Protein AF-A0A7S0EM80-F1 (afdb_monomer)

Radius of gyration: 33.9 Å; Cα contacts (8 Å, |Δi|>4): 47; chains: 1; bounding box: 97×52×84 Å

InterPro domains:
  IPR032727 Flagellar C1a complex subunit C1a-32 [PF14769] (2-78)
  IPR032727 Flagellar C1a complex subunit C1a-32 [PTHR28457] (2-178)

Secondary structure (DSSP, 8-state):
-HHHHHHHHHHHHH---HHHHHHHHHHHHHHHH-TTSTT------HHHHHHHHHHHIIIIITTHHHHHHHHHS--------------PPPPPPPGGG----GGGTTSSS--SS---S--SSSSSSTTSSHHHHHHHHHHHHHHHHHHHHHHHHHHHHHHHHHHHHHHHHHHHHHHHHT--

Organism: NCBI:txid3032

Sequence (180 aa):
MFTIMKRLHEYSKDHEDVMKAFNYFKQMLLQHSLANTPDCVELYSPTDVKMITQFVHSTFLQHYRLYRFANTRDQEKDQFSTCLYVNTAASPPPLASGKIDDGQSKAQASVVGEQQETSQQQNEEAKAEDKQEEETSEARVAKAVSALLAEKSKELEDSMQKKLDIKMNTIQAKLAGLGL

Solvent-accessible surface area (backbone atoms only — not comparable to full-atom values): 11473 Å² total; per-residue (Å²): 108,70,68,58,52,52,53,44,52,57,53,36,67,80,43,91,53,66,69,58,47,50,51,53,45,51,53,53,51,48,51,38,38,35,75,86,46,92,98,33,60,65,74,47,54,75,69,49,51,52,53,52,51,52,50,46,40,68,69,43,59,71,42,42,69,56,64,36,54,68,68,72,51,91,71,89,76,89,80,86,86,79,91,75,87,72,85,74,74,77,78,77,77,60,76,91,73,61,76,85,67,84,78,68,86,73,79,86,84,81,91,79,88,88,88,79,90,88,88,85,85,83,80,72,76,80,67,62,63,65,62,62,56,53,61,56,51,53,53,50,49,54,52,52,51,51,53,51,51,54,53,51,49,51,55,50,50,55,53,50,50,54,53,48,51,53,49,52,53,51,49,49,54,51,51,65,75,62,69,128

Structure (mmCIF, N/CA/C/O backbone):
data_AF-A0A7S0EM80-F1
#
_entry.id   AF-A0A7S0EM80-F1
#
loop_
_atom_site.group_PDB
_atom_site.id
_atom_site.type_symbol
_atom_site.label_atom_id
_atom_site.label_alt_id
_atom_site.label_comp_id
_atom_site.label_asym_id
_atom_site.label_entity_id
_atom_site.label_seq_id
_atom_site.pdbx_PDB_ins_code
_atom_site.Cartn_x
_atom_site.Cartn_y
_atom_site.Cartn_z
_atom_site.occupancy
_atom_site.B_iso_or_equiv
_atom_site.auth_seq_id
_atom_site.auth_comp_id
_atom_site.auth_asym_id
_atom_site.auth_atom_id
_atom_site.pdbx_PDB_model_num
ATOM 1 N N . MET A 1 1 ? -7.305 1.205 11.249 1.00 74.50 1 MET A N 1
ATOM 2 C CA . MET A 1 1 ? -6.065 0.752 10.573 1.00 74.50 1 MET A CA 1
ATOM 3 C C . MET A 1 1 ? -6.349 -0.146 9.369 1.00 74.50 1 MET A C 1
ATOM 5 O O . MET A 1 1 ? -6.032 0.262 8.262 1.00 74.50 1 MET A O 1
ATOM 9 N N . PHE A 1 2 ? -6.988 -1.314 9.536 1.00 82.94 2 PHE A N 1
ATOM 10 C CA . PHE A 1 2 ? -7.243 -2.255 8.428 1.00 82.94 2 PHE A CA 1
ATOM 11 C C . PHE A 1 2 ? -7.991 -1.626 7.237 1.00 82.94 2 PHE A C 1
ATOM 13 O O . PHE A 1 2 ? -7.601 -1.816 6.090 1.00 82.94 2 PHE A O 1
ATOM 20 N N . THR A 1 3 ? -8.997 -0.786 7.501 1.00 86.88 3 THR A N 1
ATOM 21 C CA . THR A 1 3 ? -9.733 -0.048 6.458 1.00 86.88 3 THR A CA 1
ATOM 22 C C . THR A 1 3 ? -8.838 0.887 5.639 1.00 86.88 3 THR A C 1
ATOM 24 O O . THR A 1 3 ? -8.969 0.936 4.419 1.00 86.88 3 THR A O 1
ATOM 27 N N . ILE A 1 4 ? -7.903 1.592 6.291 1.00 87.88 4 ILE A N 1
ATOM 28 C CA . ILE A 1 4 ? -6.932 2.476 5.622 1.00 87.88 4 ILE A CA 1
ATOM 29 C C . ILE A 1 4 ? -6.042 1.639 4.700 1.00 87.88 4 ILE A C 1
ATOM 31 O O . ILE A 1 4 ? -5.820 2.004 3.550 1.00 87.88 4 ILE A O 1
ATOM 35 N N . MET A 1 5 ? -5.595 0.479 5.185 1.00 89.62 5 MET A N 1
ATOM 36 C CA . MET A 1 5 ? -4.727 -0.422 4.435 1.00 89.62 5 MET A CA 1
ATOM 37 C C . MET A 1 5 ? -5.416 -1.036 3.217 1.00 89.62 5 MET A C 1
ATOM 39 O O . MET A 1 5 ? -4.844 -1.076 2.130 1.00 89.62 5 MET A O 1
ATOM 43 N N . LYS A 1 6 ? -6.671 -1.466 3.380 1.00 89.88 6 LYS A N 1
ATOM 44 C CA . LYS A 1 6 ? -7.492 -1.984 2.283 1.00 89.88 6 LYS A CA 1
ATOM 45 C C . LYS A 1 6 ? -7.678 -0.931 1.189 1.00 89.88 6 LYS A C 1
ATOM 47 O O . LYS A 1 6 ? -7.437 -1.227 0.024 1.00 89.88 6 LYS A O 1
ATOM 52 N N . ARG A 1 7 ? -8.037 0.302 1.566 1.00 89.88 7 ARG A N 1
ATOM 53 C CA . ARG A 1 7 ? -8.190 1.417 0.616 1.00 89.88 7 ARG A CA 1
ATOM 54 C C . ARG A 1 7 ? -6.877 1.778 -0.073 1.00 89.88 7 ARG A C 1
ATOM 56 O O . ARG A 1 7 ? -6.873 2.023 -1.272 1.00 89.88 7 ARG A O 1
ATOM 63 N N . LEU A 1 8 ? -5.762 1.777 0.660 1.00 90.69 8 LEU A N 1
ATOM 64 C CA . LEU A 1 8 ? -4.433 1.988 0.085 1.00 90.69 8 LEU A CA 1
ATOM 65 C C . LEU A 1 8 ? -4.097 0.917 -0.957 1.00 90.69 8 LEU A C 1
ATOM 67 O O . LEU A 1 8 ? -3.568 1.230 -2.019 1.00 90.69 8 LEU A O 1
ATOM 71 N N . HIS A 1 9 ? -4.415 -0.341 -0.662 1.00 89.38 9 HIS A N 1
ATOM 72 C CA . HIS A 1 9 ? -4.188 -1.447 -1.579 1.00 89.38 9 HIS A CA 1
ATOM 73 C C . HIS A 1 9 ? -5.075 -1.364 -2.827 1.00 89.38 9 HIS A C 1
ATOM 75 O O . HIS A 1 9 ? -4.584 -1.587 -3.928 1.00 89.38 9 HIS A O 1
ATOM 81 N N . GLU A 1 10 ? -6.350 -1.002 -2.681 1.00 88.94 10 GLU A N 1
ATOM 82 C CA . GLU A 1 10 ? -7.247 -0.735 -3.815 1.00 88.94 10 GLU A CA 1
ATOM 83 C C . GLU A 1 10 ? -6.715 0.413 -4.683 1.00 88.94 10 GLU A C 1
ATOM 85 O O . GLU A 1 10 ? -6.551 0.234 -5.883 1.00 88.94 10 GLU A O 1
ATOM 90 N N . TYR A 1 11 ? -6.316 1.532 -4.074 1.00 89.19 11 TYR A N 1
ATOM 91 C CA . TYR A 1 11 ? -5.700 2.659 -4.785 1.00 89.19 11 TYR A CA 1
ATOM 92 C C . TYR A 1 11 ? -4.401 2.265 -5.510 1.00 89.19 11 TYR A C 1
ATOM 94 O O . TYR A 1 11 ? -4.130 2.697 -6.630 1.00 89.19 11 TYR A O 1
ATOM 102 N N . SER A 1 12 ? -3.600 1.401 -4.882 1.00 87.12 12 SER A N 1
ATOM 103 C CA . SER A 1 12 ? -2.342 0.891 -5.431 1.00 87.12 12 SER A CA 1
ATOM 104 C C . SER A 1 12 ? -2.527 -0.015 -6.651 1.00 87.12 12 SER A C 1
ATOM 106 O O . SER A 1 12 ? -1.615 -0.100 -7.474 1.00 87.12 12 SER A O 1
ATOM 108 N N . LYS A 1 13 ? -3.684 -0.674 -6.802 1.00 83.75 13 LYS A N 1
ATOM 109 C CA . LYS A 1 13 ? -3.990 -1.450 -8.015 1.00 83.75 13 LYS A CA 1
ATOM 110 C C . LYS A 1 13 ? -4.060 -0.549 -9.244 1.00 83.75 13 LYS A C 1
ATOM 112 O O . LYS A 1 13 ? -3.526 -0.906 -10.290 1.00 83.75 13 LYS A O 1
ATOM 117 N N . ASP A 1 14 ? -4.653 0.630 -9.086 1.00 83.50 14 ASP A N 1
ATOM 118 C CA . ASP A 1 14 ? -4.922 1.543 -10.195 1.00 83.50 14 ASP A CA 1
ATOM 119 C C . ASP A 1 14 ? -3.717 2.437 -10.539 1.00 83.50 14 ASP A C 1
ATOM 121 O O . ASP A 1 14 ? -3.671 3.027 -11.617 1.00 83.50 14 ASP A O 1
ATOM 125 N N . HIS A 1 15 ? -2.752 2.596 -9.623 1.00 80.94 15 HIS A N 1
ATOM 126 C CA . HIS A 1 15 ? -1.677 3.590 -9.732 1.00 80.94 15 HIS A CA 1
ATOM 127 C C . HIS A 1 15 ? -0.282 2.949 -9.639 1.00 80.94 15 HIS A C 1
ATOM 129 O O . HIS A 1 15 ? 0.030 2.200 -8.718 1.00 80.94 15 HIS A O 1
ATOM 135 N N . GLU A 1 16 ? 0.616 3.288 -10.568 1.00 78.94 16 GLU A N 1
ATOM 136 C CA . GLU A 1 16 ? 1.975 2.719 -10.604 1.00 78.94 16 GLU A CA 1
ATOM 137 C C . GLU A 1 16 ? 2.955 3.384 -9.623 1.00 78.94 16 GLU A C 1
ATOM 139 O O . GLU A 1 16 ? 3.925 2.763 -9.186 1.00 78.94 16 GLU A O 1
ATOM 144 N N . ASP A 1 17 ? 2.699 4.636 -9.250 1.00 90.00 17 ASP A N 1
ATOM 145 C CA . ASP A 1 17 ? 3.640 5.446 -8.481 1.00 90.00 17 ASP A CA 1
ATOM 146 C C . ASP A 1 17 ? 3.479 5.262 -6.962 1.00 90.00 17 ASP A C 1
ATOM 148 O O . ASP A 1 17 ? 2.449 5.606 -6.372 1.00 90.00 17 ASP A O 1
ATOM 152 N N . VAL A 1 18 ? 4.550 4.785 -6.322 1.00 89.81 18 VAL A N 1
ATOM 153 C CA . VAL A 1 18 ? 4.645 4.593 -4.866 1.00 89.81 18 VAL A CA 1
ATOM 154 C C . VAL A 1 18 ? 4.459 5.915 -4.121 1.00 89.81 18 VAL A C 1
ATOM 156 O O . VAL A 1 18 ? 3.829 5.946 -3.064 1.00 89.81 18 VAL A O 1
ATOM 159 N N . MET A 1 19 ? 4.961 7.026 -4.670 1.00 90.69 19 MET A N 1
ATOM 160 C CA . MET A 1 19 ? 4.886 8.336 -4.013 1.00 90.69 19 MET A CA 1
ATOM 161 C C . MET A 1 19 ? 3.446 8.838 -3.924 1.00 90.69 19 MET A C 1
ATOM 163 O O . MET A 1 19 ? 3.043 9.414 -2.910 1.00 90.69 19 MET A O 1
ATOM 167 N N . LYS A 1 20 ? 2.637 8.576 -4.957 1.00 90.81 20 LYS A N 1
ATOM 168 C CA . LYS A 1 20 ? 1.203 8.898 -4.947 1.00 90.81 20 LYS A CA 1
ATOM 169 C C . LYS A 1 20 ? 0.453 8.044 -3.932 1.00 90.81 20 LYS A C 1
ATOM 171 O O . LYS A 1 20 ? -0.338 8.586 -3.164 1.00 90.81 20 LYS A O 1
ATOM 176 N N . ALA A 1 21 ? 0.751 6.746 -3.868 1.00 91.00 21 ALA A N 1
ATOM 177 C CA . ALA A 1 21 ? 0.167 5.854 -2.869 1.00 91.00 21 ALA A CA 1
ATOM 178 C C . ALA A 1 21 ? 0.526 6.280 -1.434 1.00 91.00 21 ALA A C 1
ATOM 180 O O . ALA A 1 21 ? -0.340 6.309 -0.560 1.00 91.00 21 ALA A O 1
ATOM 181 N N . PHE A 1 22 ? 1.773 6.693 -1.191 1.00 91.88 22 PHE A N 1
ATOM 182 C CA . PHE A 1 22 ? 2.191 7.198 0.117 1.00 91.88 22 PHE A CA 1
ATOM 183 C C . PHE A 1 22 ? 1.487 8.507 0.500 1.00 91.88 22 PHE A C 1
ATOM 185 O O . PHE A 1 22 ? 1.038 8.654 1.637 1.00 91.88 22 PHE A O 1
ATOM 192 N N . ASN A 1 23 ? 1.328 9.441 -0.442 1.00 92.06 23 ASN A N 1
ATOM 193 C CA . ASN A 1 23 ? 0.574 10.673 -0.197 1.00 92.06 23 ASN A CA 1
ATOM 194 C C . ASN A 1 23 ? -0.902 10.391 0.108 1.00 92.06 23 ASN A C 1
ATOM 196 O O . ASN A 1 23 ? -1.454 10.982 1.035 1.00 92.06 23 ASN A O 1
ATOM 200 N N . TYR A 1 24 ? -1.516 9.450 -0.611 1.00 91.56 24 TYR A N 1
ATOM 201 C CA . TYR A 1 24 ? -2.885 9.010 -0.344 1.00 91.56 24 TYR A CA 1
ATOM 202 C C . TYR A 1 24 ? -3.024 8.393 1.058 1.00 91.56 24 TYR A C 1
ATOM 204 O O . TYR A 1 24 ? -3.919 8.761 1.822 1.00 91.56 24 TYR A O 1
ATOM 212 N N . PHE A 1 25 ? -2.087 7.521 1.443 1.00 91.88 25 PHE A N 1
ATOM 213 C CA . PHE A 1 25 ? -2.012 6.969 2.797 1.00 91.88 25 PHE A CA 1
ATOM 214 C C . PHE A 1 25 ? -1.890 8.068 3.857 1.00 91.88 25 PHE A C 1
ATOM 216 O O . PHE A 1 25 ? -2.632 8.060 4.838 1.00 91.88 25 PHE A O 1
ATOM 223 N N . LYS A 1 26 ? -0.998 9.042 3.645 1.00 90.56 26 LYS A N 1
ATOM 224 C CA . LYS A 1 26 ? -0.796 10.165 4.565 1.00 90.56 26 LYS A CA 1
ATOM 225 C C . LYS A 1 26 ? -2.068 10.995 4.727 1.00 90.56 26 LYS A C 1
ATOM 227 O O . LYS A 1 26 ? -2.405 11.364 5.848 1.00 90.56 26 LYS A O 1
ATOM 232 N N . GLN A 1 27 ? -2.788 11.260 3.639 1.00 89.31 27 GLN A N 1
ATOM 233 C CA . GLN A 1 27 ? -4.049 12.000 3.678 1.00 89.31 27 GLN A CA 1
ATOM 234 C C . GLN A 1 27 ? -5.120 11.252 4.481 1.00 89.31 27 GLN A C 1
ATOM 236 O O . GLN A 1 27 ? -5.769 11.854 5.334 1.00 89.31 27 GLN A O 1
ATOM 241 N N . MET A 1 28 ? -5.257 9.940 4.270 1.00 87.56 28 MET A N 1
ATOM 242 C CA . MET A 1 28 ? -6.179 9.110 5.052 1.00 87.56 28 MET A CA 1
ATOM 243 C C . MET A 1 28 ? -5.790 9.051 6.528 1.00 87.56 28 MET A C 1
ATOM 245 O O . MET A 1 28 ? -6.649 9.176 7.396 1.00 87.56 28 MET A O 1
ATOM 249 N N . LEU A 1 29 ? -4.501 8.886 6.823 1.00 88.19 29 LEU A N 1
ATOM 250 C CA . LEU A 1 29 ? -4.016 8.832 8.197 1.00 88.19 29 LEU A CA 1
ATOM 251 C C . LEU A 1 29 ? -4.302 10.149 8.926 1.00 88.19 29 LEU A C 1
ATOM 253 O O . LEU A 1 29 ? -4.848 10.119 10.019 1.00 88.19 29 LEU A O 1
ATOM 257 N N . LEU A 1 30 ? -4.040 11.292 8.284 1.00 84.69 30 LEU A N 1
ATOM 258 C CA . LEU A 1 30 ? -4.356 12.611 8.837 1.00 84.69 30 LEU A CA 1
ATOM 259 C C . LEU A 1 30 ? -5.857 12.802 9.062 1.00 84.69 30 LEU A C 1
ATOM 261 O O . LEU A 1 30 ? -6.248 13.297 10.113 1.00 84.69 30 LEU A O 1
ATOM 265 N N . GLN A 1 31 ? -6.700 12.367 8.125 1.00 81.56 31 GLN A N 1
ATOM 266 C CA . GLN A 1 31 ? -8.151 12.449 8.283 1.00 81.56 31 GLN A CA 1
ATOM 267 C C . GLN A 1 31 ? -8.649 11.658 9.506 1.00 81.56 31 GLN A C 1
ATOM 269 O O . GLN A 1 31 ? -9.560 12.103 10.192 1.00 81.56 31 GLN A O 1
ATOM 274 N N . HIS A 1 32 ? -8.022 10.523 9.822 1.00 77.12 32 HIS A N 1
ATOM 275 C CA . HIS A 1 32 ? -8.349 9.708 11.000 1.00 77.12 32 HIS A CA 1
ATOM 276 C C . HIS A 1 32 ? -7.601 10.115 12.286 1.00 77.12 32 HIS A C 1
ATOM 278 O O . HIS A 1 32 ? -7.844 9.537 13.345 1.00 77.12 32 HIS A O 1
ATOM 284 N N . SER A 1 33 ? -6.688 11.083 12.203 1.00 75.94 33 SER A N 1
ATOM 285 C CA . SER A 1 33 ? -5.932 11.618 13.344 1.00 75.94 33 SER A CA 1
ATOM 286 C C . SER A 1 33 ? -6.394 13.009 13.776 1.00 75.94 33 SER A C 1
ATOM 288 O O . SER A 1 33 ? -6.081 13.426 14.884 1.00 75.94 33 SER A O 1
ATOM 290 N N . LEU A 1 34 ? -7.106 13.747 12.922 1.00 66.19 34 LEU A N 1
ATOM 291 C CA . LEU A 1 34 ? -7.583 15.090 13.239 1.00 66.19 34 LEU A CA 1
ATOM 292 C C . LEU A 1 34 ? -8.936 15.033 13.954 1.00 66.19 34 LEU A C 1
ATOM 294 O O . LEU A 1 34 ? -9.947 14.625 13.380 1.00 66.19 34 LEU A O 1
ATOM 298 N N . ALA A 1 35 ? -8.960 15.518 15.194 1.00 58.34 35 ALA A N 1
ATOM 299 C CA . ALA A 1 35 ? -10.189 15.935 15.851 1.00 58.34 35 ALA A CA 1
ATOM 300 C C . ALA A 1 35 ? -10.796 17.116 15.073 1.00 58.34 35 ALA A C 1
ATOM 302 O O . ALA A 1 35 ? -10.079 18.071 14.767 1.00 58.34 35 ALA A O 1
ATOM 303 N N . ASN A 1 36 ? -12.105 17.080 14.802 1.00 57.97 36 ASN A N 1
ATOM 304 C CA . ASN A 1 36 ? -12.930 18.146 14.189 1.00 57.97 36 ASN A CA 1
ATOM 305 C C . ASN A 1 36 ? -13.253 18.061 12.686 1.00 57.97 36 ASN A C 1
ATOM 307 O O . ASN A 1 36 ? -13.758 19.037 12.131 1.00 57.97 36 ASN A O 1
ATOM 311 N N . THR A 1 37 ? -13.078 16.9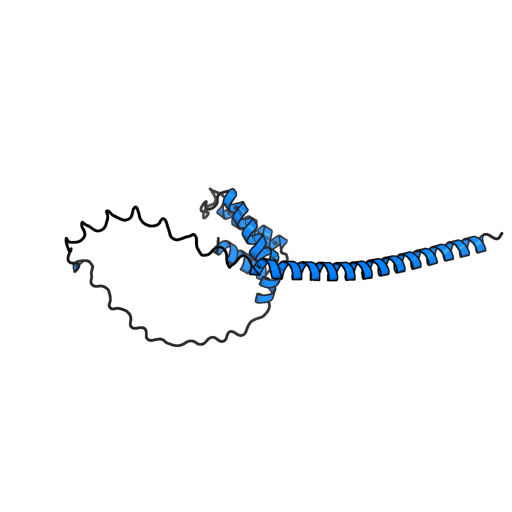16 12.024 1.00 58.84 37 THR A N 1
ATOM 312 C CA . THR A 1 37 ? -13.722 16.687 10.713 1.00 58.84 37 THR A CA 1
ATOM 313 C C . THR A 1 37 ? -15.032 15.911 10.899 1.00 58.84 37 THR A C 1
ATOM 315 O O . THR A 1 37 ? -15.019 14.906 11.615 1.00 58.84 37 THR A O 1
ATOM 318 N N . PRO A 1 38 ? -16.163 16.321 10.286 1.00 58.81 38 PRO A N 1
ATOM 319 C CA . PRO A 1 38 ? -17.371 15.498 10.289 1.00 58.81 38 PRO A CA 1
ATOM 320 C C . PRO A 1 38 ? -17.034 14.106 9.721 1.00 58.81 38 PRO A C 1
ATOM 322 O O . PRO A 1 38 ? -16.244 13.992 8.785 1.00 58.81 38 PRO A O 1
ATOM 325 N N . ASP A 1 39 ? -17.558 13.058 10.358 1.00 63.41 39 ASP A N 1
ATOM 326 C CA . ASP A 1 39 ? -17.274 11.629 10.112 1.00 63.41 39 ASP A CA 1
ATOM 327 C C . ASP A 1 39 ? -15.891 11.093 10.544 1.00 63.41 39 ASP A C 1
ATOM 329 O O . ASP A 1 39 ? -15.560 9.939 10.257 1.00 63.41 39 ASP A O 1
ATOM 333 N N . CYS A 1 40 ? -15.075 11.875 11.260 1.00 60.75 40 CYS A N 1
ATOM 334 C CA . CYS A 1 40 ? -13.741 11.444 11.693 1.00 60.75 40 CYS A CA 1
ATOM 335 C C . CYS A 1 40 ? -13.661 11.269 13.215 1.00 60.75 40 CYS A C 1
ATOM 337 O O . CYS A 1 40 ? -13.867 12.209 13.978 1.00 60.75 40 CYS A O 1
ATOM 339 N N . VAL A 1 41 ? -13.345 10.048 13.654 1.00 65.25 41 VAL A N 1
ATOM 340 C CA . VAL A 1 41 ? -13.037 9.735 15.056 1.00 65.25 41 VAL A CA 1
ATOM 341 C C . VAL A 1 41 ? -11.544 9.974 15.274 1.00 65.25 41 VAL A C 1
ATOM 343 O O . VAL A 1 41 ? -10.733 9.459 14.505 1.00 65.25 41 VAL A O 1
ATOM 346 N N . GLU A 1 42 ? -11.183 10.736 16.307 1.00 69.44 42 GLU A N 1
ATOM 347 C CA . GLU A 1 42 ? -9.796 10.898 16.753 1.00 69.44 42 GLU A CA 1
ATOM 348 C C . GLU A 1 42 ? -9.304 9.557 17.318 1.00 69.44 42 GLU A C 1
ATOM 350 O O . GLU A 1 42 ? -9.614 9.186 18.448 1.00 69.44 42 GLU A O 1
ATOM 355 N N . LEU A 1 43 ? -8.619 8.772 16.482 1.00 74.25 43 LEU A N 1
ATOM 356 C CA . LEU A 1 43 ? -8.228 7.398 16.821 1.00 74.25 43 LEU A CA 1
ATOM 357 C C . LEU A 1 43 ? -6.750 7.253 17.189 1.00 74.25 43 LEU A C 1
ATOM 359 O O . LEU A 1 43 ? -6.383 6.238 17.775 1.00 74.25 43 LEU A O 1
ATOM 363 N N . TYR A 1 44 ? -5.899 8.208 16.807 1.00 82.19 44 TYR A N 1
ATOM 364 C CA . TYR A 1 44 ? -4.446 8.029 16.838 1.00 82.19 44 TYR A CA 1
ATOM 365 C C . TYR A 1 44 ? -3.722 9.236 17.425 1.00 82.19 44 TYR A C 1
ATOM 367 O O . TYR A 1 44 ? -3.850 10.350 16.918 1.00 82.19 44 TYR A O 1
ATOM 375 N N . SER A 1 45 ? -2.878 8.979 18.425 1.00 85.25 45 SER A N 1
ATOM 376 C CA . SER A 1 45 ? -1.896 9.940 18.929 1.00 85.25 45 SER A CA 1
ATOM 377 C C . SER A 1 45 ? -0.780 10.174 17.895 1.00 85.25 45 SER A C 1
ATOM 379 O O . SER A 1 45 ? -0.501 9.290 17.078 1.00 85.25 45 SER A O 1
ATOM 381 N N . PRO A 1 46 ? -0.061 11.314 17.927 1.00 85.06 46 PRO A N 1
ATOM 382 C CA . PRO A 1 46 ? 1.110 11.539 17.074 1.00 85.06 46 PRO A CA 1
ATOM 383 C C . PRO A 1 46 ? 2.165 10.423 17.150 1.00 85.06 46 PRO A C 1
ATOM 385 O O . PRO A 1 46 ? 2.810 10.099 16.149 1.00 85.06 46 PRO A O 1
ATOM 388 N N . THR A 1 47 ? 2.328 9.804 18.321 1.00 89.12 47 THR A N 1
ATOM 389 C CA . THR A 1 47 ? 3.236 8.661 18.501 1.00 89.12 47 THR A CA 1
ATOM 390 C C . THR A 1 47 ? 2.747 7.439 17.723 1.00 89.12 47 THR A C 1
ATOM 392 O O . THR A 1 47 ? 3.541 6.789 17.038 1.00 89.12 47 THR A O 1
ATOM 395 N N . ASP A 1 48 ? 1.441 7.173 17.748 1.00 88.50 48 ASP A N 1
ATOM 396 C CA . ASP A 1 48 ? 0.823 6.060 17.020 1.00 88.50 48 ASP A CA 1
ATOM 397 C C . ASP A 1 48 ? 0.942 6.271 15.513 1.00 88.50 48 ASP A C 1
ATOM 399 O O . ASP A 1 48 ? 1.303 5.353 14.783 1.00 88.50 48 ASP A O 1
ATOM 403 N N . VAL A 1 49 ? 0.731 7.503 15.040 1.00 88.88 49 VAL A N 1
ATOM 404 C CA . VAL A 1 49 ? 0.901 7.884 13.629 1.00 88.88 49 VAL A CA 1
ATOM 405 C C . VAL A 1 49 ? 2.312 7.556 13.141 1.00 88.88 49 VAL A C 1
ATOM 407 O O . VAL A 1 49 ? 2.473 7.008 12.046 1.00 88.88 49 VAL A O 1
ATOM 410 N N . LYS A 1 50 ? 3.341 7.835 13.952 1.00 91.25 50 LYS A N 1
ATOM 411 C CA . LYS A 1 50 ? 4.731 7.494 13.620 1.00 91.25 50 LYS A CA 1
ATOM 412 C C . LYS A 1 50 ? 4.930 5.981 13.526 1.00 91.25 50 LYS A C 1
ATOM 414 O O . LYS A 1 50 ? 5.484 5.514 12.530 1.00 91.25 50 LYS A O 1
ATOM 419 N N . MET A 1 51 ? 4.456 5.224 14.518 1.00 92.12 51 MET A N 1
ATOM 420 C CA . MET A 1 51 ? 4.584 3.760 14.525 1.00 92.12 51 MET A CA 1
ATOM 421 C C . MET A 1 51 ? 3.839 3.114 13.353 1.00 92.12 51 MET A C 1
ATOM 423 O O . MET A 1 51 ? 4.399 2.274 12.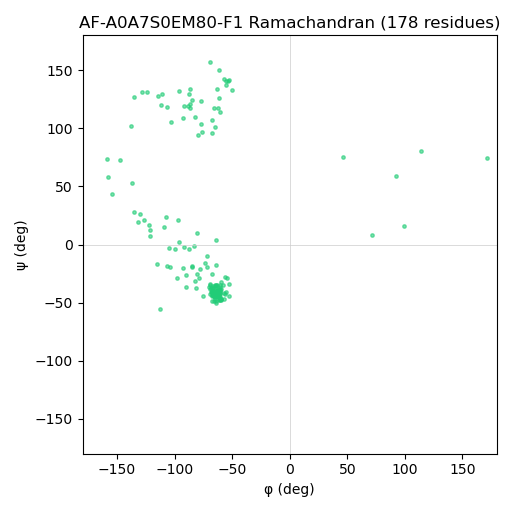652 1.00 92.12 51 MET A O 1
ATOM 427 N N . ILE A 1 52 ? 2.611 3.556 13.080 1.00 91.50 52 ILE A N 1
ATOM 428 C CA . ILE A 1 52 ? 1.788 3.077 11.964 1.00 91.50 52 ILE A CA 1
ATOM 429 C C . ILE A 1 52 ? 2.465 3.392 10.630 1.00 91.50 52 ILE A C 1
ATOM 431 O O . ILE A 1 52 ? 2.528 2.530 9.758 1.00 91.50 52 ILE A O 1
ATOM 435 N N . THR A 1 53 ? 3.005 4.601 10.465 1.00 91.94 53 THR A N 1
ATOM 436 C CA . THR A 1 53 ? 3.706 4.986 9.230 1.00 91.94 53 THR A CA 1
ATOM 437 C C . THR A 1 53 ? 4.944 4.123 9.005 1.00 91.94 53 THR A C 1
ATOM 439 O O . THR A 1 53 ? 5.156 3.642 7.894 1.00 91.94 53 THR A O 1
ATOM 442 N N . GLN A 1 54 ? 5.737 3.881 10.053 1.00 94.06 54 GLN A N 1
ATOM 443 C CA . GLN A 1 54 ? 6.915 3.018 9.970 1.00 94.06 54 GLN A CA 1
ATOM 444 C C . GLN A 1 54 ? 6.532 1.573 9.630 1.00 94.06 54 GLN A C 1
ATOM 446 O O . GLN A 1 54 ? 7.146 0.975 8.750 1.00 94.06 54 GLN A O 1
ATOM 451 N N . PHE A 1 55 ? 5.483 1.047 10.267 1.00 93.62 55 PHE A N 1
ATOM 452 C CA . PHE A 1 55 ? 4.954 -0.286 9.992 1.00 93.62 55 PHE A CA 1
ATOM 453 C C . PHE A 1 55 ? 4.465 -0.430 8.545 1.00 93.62 55 PHE A C 1
ATOM 455 O O . PHE A 1 55 ? 4.821 -1.383 7.857 1.00 93.62 55 PHE A O 1
ATOM 462 N N . VAL A 1 56 ? 3.672 0.521 8.046 1.00 92.56 56 VAL A N 1
ATOM 463 C CA . VAL A 1 56 ? 3.166 0.501 6.661 1.00 92.56 56 VAL A CA 1
ATOM 464 C C . VAL A 1 56 ? 4.310 0.636 5.657 1.00 92.56 56 VAL A C 1
ATOM 466 O O . VAL A 1 56 ? 4.290 -0.002 4.603 1.00 92.56 56 VAL A O 1
ATOM 469 N N . HIS A 1 57 ? 5.331 1.426 5.986 1.00 93.00 57 HIS A N 1
ATOM 470 C CA . HIS A 1 57 ? 6.507 1.567 5.142 1.00 93.00 57 HIS A CA 1
ATOM 471 C C . HIS A 1 57 ? 7.283 0.249 5.011 1.00 93.00 57 HIS A C 1
ATOM 473 O O . HIS A 1 57 ? 7.548 -0.173 3.886 1.00 93.00 57 HIS A O 1
ATOM 479 N N . SER A 1 58 ? 7.604 -0.415 6.128 1.00 93.56 58 SER A N 1
ATOM 480 C CA . SER A 1 58 ? 8.378 -1.665 6.119 1.00 93.56 58 SER A CA 1
ATOM 481 C C . SER A 1 58 ? 7.601 -2.854 5.555 1.00 93.56 58 SER A C 1
ATOM 483 O O . SER A 1 58 ? 8.171 -3.682 4.857 1.00 93.56 58 SER A O 1
ATOM 485 N N . THR A 1 59 ? 6.296 -2.944 5.813 1.00 91.38 59 THR A N 1
ATOM 486 C CA . THR A 1 59 ? 5.502 -4.120 5.411 1.00 91.38 59 THR A CA 1
ATOM 487 C C . THR A 1 59 ? 4.887 -4.004 4.019 1.00 91.38 59 THR A C 1
ATOM 489 O O . THR A 1 59 ? 4.796 -4.998 3.295 1.00 91.38 59 THR A O 1
ATOM 492 N N . PHE A 1 60 ? 4.445 -2.808 3.624 1.00 91.12 60 PHE A N 1
ATOM 493 C CA . PHE A 1 60 ? 3.667 -2.626 2.400 1.00 91.12 60 PHE A CA 1
ATOM 494 C C . PHE A 1 60 ? 4.403 -1.844 1.328 1.00 91.12 60 PHE A C 1
ATOM 496 O O . PHE A 1 60 ? 4.562 -2.338 0.214 1.00 91.12 60 PHE A O 1
ATOM 503 N N . LEU A 1 61 ? 4.868 -0.635 1.646 1.00 90.50 61 LEU A N 1
ATOM 504 C CA . LEU A 1 61 ? 5.468 0.247 0.639 1.00 90.50 61 LEU A CA 1
ATOM 505 C C . LEU A 1 61 ? 6.823 -0.278 0.151 1.00 90.50 61 LEU A C 1
ATOM 507 O O . LEU A 1 61 ? 7.107 -0.189 -1.042 1.00 90.50 61 LEU A O 1
ATOM 511 N N . GLN A 1 62 ? 7.611 -0.909 1.027 1.00 92.75 62 GLN A N 1
ATOM 512 C CA . GLN A 1 62 ? 8.846 -1.602 0.646 1.00 92.75 62 GLN A CA 1
ATOM 513 C C . GLN A 1 62 ? 8.597 -2.697 -0.405 1.00 92.75 62 GLN A C 1
ATOM 515 O O . GLN A 1 62 ? 9.406 -2.894 -1.311 1.00 92.75 62 GLN A O 1
ATOM 520 N N . HIS A 1 63 ? 7.445 -3.365 -0.333 1.00 91.56 63 HIS A N 1
ATOM 521 C CA . HIS A 1 63 ? 7.053 -4.438 -1.247 1.00 91.56 63 HIS A CA 1
ATOM 522 C C . HIS A 1 63 ? 5.948 -4.006 -2.227 1.00 91.56 63 HIS A C 1
ATOM 524 O O . HIS A 1 63 ? 5.244 -4.848 -2.784 1.00 91.56 63 HIS A O 1
ATOM 530 N N . TYR A 1 64 ? 5.812 -2.702 -2.503 1.00 90.44 64 TYR A N 1
ATOM 531 C CA . TYR A 1 64 ? 4.724 -2.145 -3.321 1.00 90.44 64 TYR A CA 1
ATOM 532 C C . TYR A 1 64 ? 4.579 -2.829 -4.687 1.00 90.44 64 TYR A C 1
ATOM 534 O O . TYR A 1 64 ? 3.485 -3.192 -5.119 1.00 90.44 64 TYR A O 1
ATOM 542 N N . ARG A 1 65 ? 5.710 -3.063 -5.363 1.00 88.50 65 ARG A N 1
ATOM 543 C CA . ARG A 1 65 ? 5.739 -3.707 -6.684 1.00 88.50 65 ARG A CA 1
ATOM 544 C C . ARG A 1 65 ? 5.238 -5.151 -6.643 1.00 88.50 65 ARG A C 1
ATOM 546 O O . ARG A 1 65 ? 4.592 -5.581 -7.594 1.00 88.50 65 ARG A O 1
ATOM 553 N N . LEU A 1 66 ? 5.505 -5.874 -5.554 1.00 88.69 66 LEU A N 1
ATOM 554 C CA . LEU A 1 66 ? 5.058 -7.255 -5.375 1.00 88.69 66 LEU A CA 1
ATOM 555 C C . LEU A 1 66 ? 3.535 -7.314 -5.230 1.00 88.69 66 LEU A C 1
ATOM 557 O O . LEU A 1 66 ? 2.881 -8.065 -5.952 1.00 88.69 66 LEU A O 1
ATOM 561 N N . TYR A 1 67 ? 2.966 -6.476 -4.359 1.00 88.06 67 TYR A N 1
ATOM 562 C CA . TYR A 1 67 ? 1.516 -6.420 -4.149 1.00 88.06 67 TYR A CA 1
ATOM 563 C C . TYR A 1 67 ? 0.753 -5.991 -5.404 1.00 88.06 67 TYR A C 1
ATOM 565 O O . TYR A 1 67 ? -0.335 -6.503 -5.667 1.00 88.06 67 TYR A O 1
ATOM 573 N N . ARG A 1 68 ? 1.327 -5.095 -6.214 1.00 85.81 68 ARG A N 1
ATOM 574 C CA . ARG A 1 68 ? 0.764 -4.747 -7.524 1.00 85.81 68 ARG A CA 1
ATOM 575 C C . ARG A 1 68 ? 0.805 -5.936 -8.481 1.00 85.81 68 ARG A C 1
ATOM 577 O O . ARG A 1 68 ? -0.202 -6.250 -9.112 1.00 85.81 68 ARG A O 1
ATOM 584 N N . PHE A 1 69 ? 1.955 -6.602 -8.585 1.00 86.06 69 PHE A N 1
ATOM 585 C CA . PHE A 1 69 ? 2.131 -7.716 -9.515 1.00 86.06 69 PHE A CA 1
ATOM 586 C C . PHE A 1 69 ? 1.183 -8.881 -9.208 1.00 86.06 69 PHE A C 1
ATOM 588 O O . PHE A 1 69 ? 0.565 -9.415 -10.127 1.00 86.06 69 PHE A O 1
ATOM 595 N N . ALA A 1 70 ? 0.996 -9.206 -7.925 1.00 84.75 70 ALA A N 1
ATOM 596 C CA . ALA A 1 70 ? 0.063 -10.241 -7.478 1.00 84.75 70 ALA A CA 1
ATOM 597 C C . ALA A 1 70 ? -1.383 -10.004 -7.956 1.00 84.75 70 ALA A C 1
ATOM 599 O O . ALA A 1 70 ? -2.113 -10.961 -8.181 1.00 84.75 70 ALA A O 1
ATOM 600 N N . ASN A 1 71 ? -1.772 -8.744 -8.169 1.00 76.50 71 ASN A N 1
ATOM 601 C CA . ASN A 1 71 ? -3.109 -8.360 -8.627 1.00 76.50 71 ASN A CA 1
ATOM 602 C C . ASN A 1 71 ? -3.203 -8.055 -10.124 1.00 76.50 71 ASN A C 1
ATOM 604 O O . ASN A 1 71 ? -4.284 -7.744 -10.610 1.00 76.50 71 ASN A O 1
ATOM 608 N N . THR A 1 72 ? -2.085 -8.078 -10.852 1.00 78.00 72 THR A N 1
ATOM 609 C CA . THR A 1 72 ? -2.078 -7.757 -12.290 1.00 78.00 72 THR A CA 1
ATOM 610 C C . THR A 1 72 ? -2.585 -8.931 -13.130 1.00 78.00 72 THR A C 1
ATOM 612 O O . THR A 1 72 ? -2.989 -8.746 -14.274 1.00 78.00 72 THR A O 1
ATOM 615 N N . ARG A 1 73 ? -2.550 -10.151 -12.583 1.00 78.06 73 ARG A N 1
ATOM 616 C CA . ARG A 1 73 ? -3.006 -11.365 -13.262 1.00 78.06 73 ARG A CA 1
ATOM 617 C C . ARG A 1 73 ? -4.220 -11.921 -12.539 1.00 78.06 73 ARG A C 1
ATOM 619 O O . ARG A 1 73 ? -4.149 -12.158 -11.335 1.00 78.06 73 ARG A O 1
ATOM 626 N N . ASP A 1 74 ? -5.289 -12.173 -13.284 1.00 74.94 74 ASP A N 1
ATOM 627 C CA . ASP A 1 74 ? -6.394 -12.979 -12.782 1.00 74.94 74 ASP A CA 1
ATOM 628 C C . ASP A 1 74 ? -5.866 -14.382 -12.482 1.00 74.94 74 ASP A C 1
ATOM 630 O O . ASP A 1 74 ? -5.344 -15.074 -13.357 1.00 74.94 74 ASP A O 1
ATOM 634 N N . GLN A 1 75 ? -5.930 -14.770 -11.211 1.00 77.75 75 GLN A N 1
ATOM 635 C CA . GLN A 1 75 ? -5.599 -16.123 -10.791 1.00 77.75 75 GLN A CA 1
ATOM 636 C C . GLN A 1 75 ? -6.840 -17.002 -10.913 1.00 77.75 75 GLN A C 1
ATOM 638 O O . GLN A 1 75 ? -7.920 -16.610 -10.461 1.00 77.75 75 GLN A O 1
ATOM 643 N N . GLU 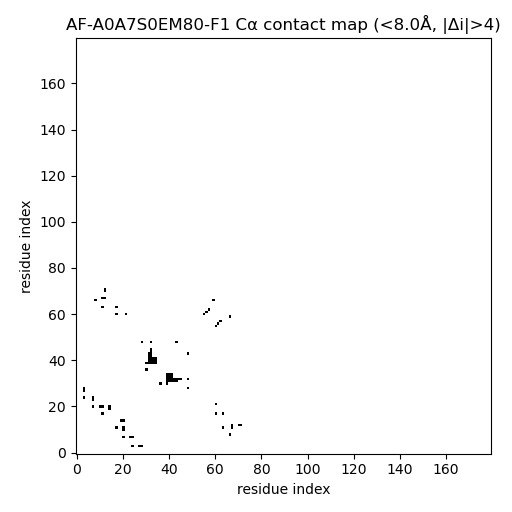A 1 76 ? -6.679 -18.195 -11.489 1.00 81.56 76 GLU A N 1
ATOM 644 C CA . GLU A 1 76 ? -7.724 -19.217 -11.466 1.00 81.56 76 GLU A CA 1
ATOM 645 C C . GLU A 1 76 ? -8.019 -19.582 -10.008 1.00 81.56 76 GLU A C 1
ATOM 647 O O . GLU A 1 76 ? -7.161 -20.078 -9.278 1.00 81.56 76 GLU A O 1
ATOM 652 N N . LYS A 1 77 ? -9.236 -19.268 -9.559 1.00 82.50 77 LYS A N 1
ATOM 653 C CA . LYS A 1 77 ? -9.718 -19.633 -8.229 1.00 82.50 77 LYS A CA 1
ATOM 654 C C . LYS A 1 77 ? -10.449 -20.956 -8.347 1.00 82.50 77 LYS A C 1
ATOM 656 O O . LYS A 1 77 ? -11.555 -20.995 -8.880 1.00 82.50 77 LYS A O 1
ATOM 661 N N . ASP A 1 78 ? -9.847 -22.012 -7.820 1.00 84.19 78 ASP A N 1
ATOM 662 C CA . ASP A 1 78 ? -10.526 -23.293 -7.678 1.00 84.19 78 ASP A CA 1
ATOM 663 C C . ASP A 1 78 ? -11.432 -23.238 -6.437 1.00 84.19 78 ASP A C 1
ATOM 665 O O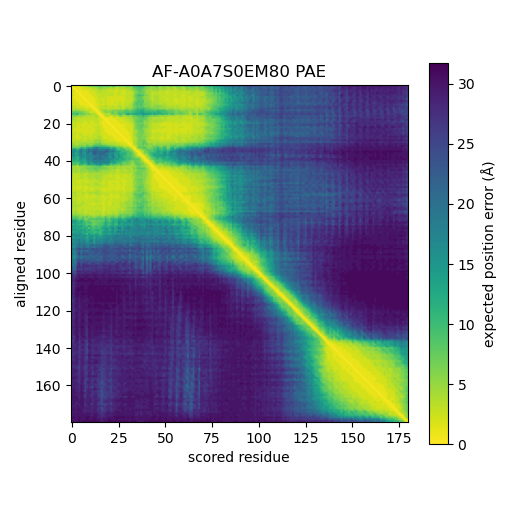 . ASP A 1 78 ? -10.980 -23.358 -5.295 1.00 84.19 78 ASP A O 1
ATOM 669 N N . GLN A 1 79 ? -12.708 -22.902 -6.647 1.00 86.31 79 GLN A N 1
ATOM 670 C CA . GLN A 1 79 ? -13.684 -22.742 -5.572 1.00 86.31 79 GLN A CA 1
ATOM 671 C C . GLN A 1 79 ? -14.601 -23.963 -5.502 1.00 86.31 79 GLN A C 1
ATOM 673 O O . GLN A 1 79 ? -15.551 -24.092 -6.273 1.00 86.31 79 GLN A O 1
ATOM 678 N N . PHE A 1 80 ? -14.390 -24.808 -4.495 1.00 85.38 80 P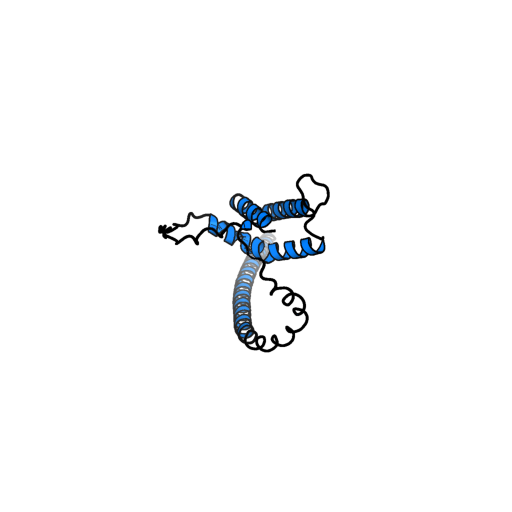HE A N 1
ATOM 679 C CA . PHE A 1 80 ? -15.323 -25.878 -4.148 1.00 85.38 80 PHE A CA 1
ATOM 680 C C . PHE A 1 80 ? -16.313 -25.383 -3.096 1.00 85.38 80 PHE A C 1
ATOM 682 O O . PHE A 1 80 ? -15.928 -24.987 -1.997 1.00 85.38 80 PHE A O 1
ATOM 689 N N . SER A 1 81 ? -17.602 -25.395 -3.427 1.00 86.50 81 SER A N 1
ATOM 690 C CA . SER A 1 81 ? -18.674 -25.100 -2.472 1.00 86.50 81 SER A CA 1
ATOM 691 C C . SER A 1 81 ? -19.387 -26.395 -2.108 1.00 86.50 81 SER A C 1
ATOM 693 O O . SER A 1 81 ? -19.974 -27.043 -2.968 1.00 86.50 81 SER A O 1
ATOM 695 N N . THR A 1 82 ? -19.337 -26.760 -0.829 1.00 85.62 82 THR A N 1
ATOM 696 C CA . THR A 1 82 ? -20.047 -27.917 -0.275 1.00 85.62 82 THR A CA 1
ATOM 697 C C . THR A 1 82 ? -21.160 -27.421 0.640 1.00 85.62 82 THR A C 1
ATOM 699 O O . THR A 1 82 ? -20.926 -26.605 1.533 1.00 85.62 82 THR A O 1
ATOM 702 N N . CYS A 1 83 ? -22.377 -27.926 0.443 1.00 81.75 83 CYS A N 1
ATOM 703 C CA . CYS A 1 83 ? -23.479 -27.689 1.367 1.00 81.75 83 CYS A CA 1
ATOM 704 C C . CYS A 1 83 ? -23.312 -28.589 2.598 1.00 81.75 83 CYS A C 1
ATOM 706 O O . CYS A 1 83 ? -23.582 -29.787 2.546 1.00 81.75 83 CYS A O 1
ATOM 708 N N . LEU A 1 84 ? -22.863 -28.003 3.708 1.00 83.06 84 LEU A N 1
ATOM 709 C CA . LEU A 1 84 ? -22.836 -28.664 5.010 1.00 83.06 84 LEU A CA 1
ATOM 710 C C . LEU A 1 84 ? -24.179 -28.468 5.710 1.00 83.06 84 LEU A C 1
ATOM 712 O O . LEU A 1 84 ? -24.579 -27.342 6.005 1.00 83.06 84 LEU A O 1
ATOM 716 N N . TYR A 1 85 ? -24.849 -29.572 6.026 1.00 83.38 85 TYR A N 1
ATOM 717 C CA . TYR A 1 85 ? -25.936 -29.559 6.996 1.00 83.38 85 TYR A CA 1
ATOM 718 C C . TYR A 1 85 ? -25.331 -29.471 8.394 1.00 83.38 85 TYR A C 1
ATOM 720 O O . TYR A 1 85 ? -24.894 -30.466 8.969 1.00 83.38 85 TYR A O 1
ATOM 728 N N . VAL A 1 86 ? -25.268 -28.252 8.924 1.00 82.31 86 VAL A N 1
ATOM 729 C CA . VAL A 1 86 ? -24.886 -28.018 10.315 1.00 82.31 86 VAL A CA 1
ATOM 730 C C . VAL A 1 86 ? -26.141 -28.171 11.164 1.00 82.31 86 VAL A C 1
ATOM 732 O O . VAL A 1 86 ? -27.140 -27.496 10.920 1.00 82.31 86 VAL A O 1
ATOM 735 N N . ASN A 1 87 ? -26.097 -29.048 12.167 1.00 82.00 87 ASN A N 1
ATOM 736 C CA . ASN A 1 87 ? -27.133 -29.078 13.192 1.00 82.00 87 ASN A CA 1
ATOM 737 C C . ASN A 1 87 ? -27.063 -27.758 13.964 1.00 82.00 87 ASN A C 1
ATOM 739 O O . ASN A 1 87 ? -26.180 -27.558 14.797 1.00 82.00 87 ASN A O 1
ATOM 743 N N . THR A 1 88 ? -27.964 -26.830 13.656 1.00 81.38 88 THR A N 1
ATOM 744 C CA . THR A 1 88 ? -28.148 -25.619 14.452 1.00 81.38 88 THR A CA 1
ATOM 745 C C . THR A 1 88 ? -28.564 -26.030 15.855 1.00 81.38 88 THR A C 1
ATOM 747 O O . THR A 1 88 ? -29.532 -26.777 16.016 1.00 81.38 88 THR A O 1
ATOM 750 N N . ALA A 1 89 ? -27.830 -25.555 16.863 1.00 82.12 89 ALA A N 1
ATOM 751 C CA . ALA A 1 89 ? -28.215 -25.741 18.254 1.00 82.12 89 ALA A CA 1
ATOM 752 C C . ALA A 1 89 ? -29.662 -25.266 18.452 1.00 82.12 89 ALA A C 1
ATOM 754 O O . ALA A 1 89 ? -30.085 -24.276 17.847 1.00 82.12 89 ALA A O 1
ATOM 755 N N . ALA A 1 90 ? -30.422 -25.986 19.280 1.00 83.50 90 ALA A N 1
ATOM 756 C CA . ALA A 1 90 ? -31.767 -25.565 19.640 1.00 83.50 90 ALA A CA 1
ATOM 757 C C . ALA A 1 90 ? -31.720 -24.128 20.180 1.00 83.50 90 ALA A C 1
ATOM 759 O O . ALA A 1 90 ? -30.782 -23.770 20.899 1.00 83.50 90 ALA A O 1
ATOM 760 N N . SER A 1 91 ? -32.720 -23.314 19.824 1.00 84.56 91 SER A N 1
ATOM 761 C CA . SER A 1 91 ? -32.829 -21.955 20.357 1.00 84.56 91 SER A CA 1
ATOM 762 C C . SER A 1 91 ? -32.706 -22.012 21.876 1.00 84.56 91 SER A C 1
ATOM 764 O O . SER A 1 91 ? -33.377 -22.849 22.495 1.00 84.56 91 SER A O 1
ATOM 766 N N . PRO A 1 92 ? -31.881 -21.143 22.485 1.00 85.56 92 PRO A N 1
ATOM 767 C CA . PRO A 1 92 ? -31.822 -21.082 23.928 1.00 85.56 92 PRO A CA 1
ATOM 768 C C . PRO A 1 92 ? -33.238 -20.825 24.465 1.00 85.56 92 PRO A C 1
ATOM 770 O O . PRO A 1 92 ? -34.014 -20.083 23.842 1.00 85.56 92 PRO A O 1
ATOM 773 N N . PRO A 1 93 ? -33.609 -21.468 25.582 1.00 85.81 93 PRO A N 1
ATOM 774 C CA . PRO A 1 93 ? -34.909 -21.251 26.185 1.00 85.81 93 PRO A CA 1
ATOM 775 C C . PRO A 1 93 ? -35.058 -19.773 26.599 1.00 85.81 93 PRO A C 1
ATOM 777 O O . PRO A 1 93 ? -34.059 -19.113 26.905 1.00 85.81 93 PRO A O 1
ATOM 780 N N . PRO A 1 94 ? -36.285 -19.217 26.602 1.00 86.69 94 PRO A N 1
ATOM 781 C CA . PRO A 1 94 ? -36.513 -17.813 26.934 1.00 86.69 94 PRO A CA 1
ATOM 782 C C . PRO A 1 94 ? -35.961 -17.472 28.320 1.00 86.69 94 PRO A C 1
ATOM 784 O O . PRO A 1 94 ? -36.130 -18.258 29.253 1.00 86.69 94 PRO A O 1
ATOM 787 N N . LEU A 1 95 ? -35.390 -16.276 28.493 1.00 80.00 95 LEU A N 1
ATOM 788 C CA . LEU A 1 95 ? -34.831 -15.827 29.781 1.00 80.00 95 LEU A CA 1
ATOM 789 C C . LEU A 1 95 ? -35.837 -15.916 30.946 1.00 80.00 95 LEU A C 1
ATOM 791 O O . LEU A 1 95 ? -35.448 -16.154 32.082 1.00 80.00 95 LEU A O 1
ATOM 795 N N . ALA A 1 96 ? -37.136 -15.795 30.653 1.00 80.06 96 ALA A N 1
ATOM 796 C CA . ALA A 1 96 ? -38.224 -15.949 31.621 1.00 80.06 96 ALA A CA 1
ATOM 797 C C . ALA A 1 96 ? -38.336 -17.365 32.232 1.00 80.06 96 ALA A C 1
ATOM 799 O O . ALA A 1 96 ? -38.979 -17.538 33.261 1.00 80.06 96 ALA A O 1
ATOM 800 N N . SER A 1 97 ? -37.730 -18.376 31.601 1.00 77.75 97 SER A N 1
ATOM 801 C CA . SER A 1 97 ? -37.663 -19.758 32.100 1.00 77.75 97 SER A CA 1
ATOM 802 C C . SER A 1 97 ? -36.408 -20.046 32.933 1.00 77.75 97 SER A C 1
ATOM 804 O O . SER A 1 97 ? -36.249 -21.155 33.449 1.00 77.75 97 SER A O 1
ATOM 806 N N . GLY A 1 98 ? -35.521 -19.056 33.079 1.00 76.12 98 GLY A N 1
ATOM 807 C CA . GLY A 1 98 ? -34.331 -19.160 33.909 1.00 76.12 98 GLY A CA 1
ATOM 808 C C . GLY A 1 98 ? -34.710 -19.302 35.379 1.00 76.12 98 GLY A C 1
ATOM 809 O O . GLY A 1 98 ? -35.312 -18.404 35.964 1.00 76.12 98 GLY A O 1
ATOM 810 N N . LYS A 1 99 ? -34.345 -20.432 35.989 1.00 79.69 99 LYS A N 1
ATOM 811 C CA . LYS A 1 99 ? -34.330 -20.553 37.447 1.00 79.69 99 LYS A CA 1
ATOM 812 C C . LYS A 1 99 ? -33.080 -19.846 37.949 1.00 79.69 99 LYS A C 1
ATOM 814 O O . LYS A 1 99 ? -31.978 -20.172 37.515 1.00 79.69 99 LYS A O 1
ATOM 819 N N . ILE A 1 100 ? -33.269 -18.875 38.835 1.00 73.56 100 ILE A N 1
ATOM 820 C CA . ILE A 1 100 ? -32.175 -18.284 39.597 1.00 73.56 100 ILE A CA 1
ATOM 821 C C . ILE A 1 100 ? -31.688 -19.392 40.530 1.00 73.56 100 ILE A C 1
ATOM 823 O O . ILE A 1 100 ? -32.407 -19.806 41.435 1.00 73.56 100 ILE A O 1
ATOM 827 N N . ASP A 1 101 ? -30.521 -19.949 40.227 1.00 69.06 101 ASP A N 1
ATOM 828 C CA . ASP A 1 101 ? -29.800 -20.790 41.167 1.00 69.06 101 ASP A CA 1
ATOM 829 C C . ASP A 1 101 ? -29.041 -19.848 42.104 1.00 69.06 101 ASP A C 1
ATOM 831 O O . ASP A 1 101 ? -28.097 -19.168 41.693 1.00 69.06 101 ASP A O 1
ATOM 835 N N . ASP A 1 102 ? -29.469 -19.778 43.364 1.00 55.94 102 ASP A N 1
ATOM 836 C CA . ASP A 1 102 ? -28.858 -18.935 44.403 1.00 55.94 102 ASP A CA 1
ATOM 837 C C . ASP A 1 102 ? -27.403 -19.357 44.742 1.00 55.94 102 ASP A C 1
ATOM 839 O O . ASP A 1 102 ? -26.749 -18.773 45.609 1.00 55.94 102 ASP A O 1
ATOM 843 N N . GLY A 1 103 ? -26.846 -20.349 44.036 1.00 58.47 103 GLY A N 1
ATOM 844 C CA . GLY A 1 103 ? -25.478 -20.844 44.181 1.00 58.47 103 GLY A CA 1
ATOM 845 C C . GLY A 1 103 ? -24.360 -19.926 43.659 1.00 58.47 103 GLY A C 1
ATOM 846 O O . GLY A 1 103 ? -23.191 -20.185 43.946 1.00 58.47 103 GLY A O 1
ATOM 847 N N . GLN A 1 104 ? -24.658 -18.837 42.939 1.00 52.22 104 GLN A N 1
ATOM 848 C CA . GLN A 1 104 ? -23.628 -17.971 42.329 1.00 52.22 104 GLN A CA 1
ATOM 849 C C . GLN A 1 104 ? -23.238 -16.715 43.124 1.00 52.22 104 GLN A C 1
ATOM 851 O O . GLN A 1 104 ? -22.593 -15.821 42.584 1.00 52.22 104 GLN A O 1
ATOM 856 N N . SER A 1 105 ? -23.481 -16.664 44.436 1.00 45.31 105 SER A N 1
ATOM 857 C CA . SER A 1 105 ? -22.862 -15.623 45.284 1.00 45.31 105 SER A CA 1
ATOM 858 C C . SER A 1 105 ? -21.403 -15.915 45.691 1.00 45.31 105 SER A C 1
ATOM 860 O O . SER A 1 105 ? -20.847 -15.202 46.522 1.00 45.31 105 SER A O 1
ATOM 862 N N . LYS A 1 106 ? -20.737 -16.936 45.123 1.00 43.22 106 LYS A N 1
ATOM 863 C CA . LYS A 1 106 ? -19.334 -17.277 45.458 1.00 43.22 106 LYS A CA 1
ATOM 864 C C . LYS A 1 106 ? -18.323 -17.264 44.304 1.00 43.22 106 LYS A C 1
ATOM 866 O O . LYS A 1 106 ? -17.176 -17.628 44.529 1.00 43.22 106 LYS A O 1
ATOM 871 N N . ALA A 1 107 ? -18.685 -16.810 43.103 1.00 45.31 107 ALA A N 1
ATOM 872 C CA . ALA A 1 107 ? -17.798 -16.899 41.931 1.00 45.31 107 ALA A CA 1
ATOM 873 C C . ALA A 1 107 ? -17.205 -15.562 41.431 1.00 45.31 107 ALA A C 1
ATOM 875 O O . ALA A 1 107 ? -16.683 -15.519 40.323 1.00 45.31 107 ALA A O 1
ATOM 876 N N . GLN A 1 108 ? -17.256 -14.470 42.209 1.00 40.16 108 GLN A N 1
ATOM 877 C CA . GLN A 1 108 ? -16.703 -13.166 41.784 1.00 40.16 108 GLN A CA 1
ATOM 878 C C . GLN A 1 108 ? -15.708 -12.516 42.765 1.00 40.16 108 GLN A C 1
ATOM 880 O O . GLN A 1 108 ? -15.458 -11.320 42.679 1.00 40.16 108 GLN A O 1
ATOM 885 N N . ALA A 1 109 ? -15.085 -13.285 43.668 1.00 37.38 109 ALA A N 1
ATOM 886 C CA . ALA A 1 109 ? -14.109 -12.743 44.629 1.00 37.38 109 ALA A CA 1
ATOM 887 C C . ALA A 1 109 ? -12.697 -13.366 44.570 1.00 37.38 109 ALA A C 1
ATOM 889 O O . ALA A 1 109 ? -11.890 -13.132 45.465 1.00 37.38 109 ALA A O 1
ATOM 890 N N . SER A 1 110 ? -12.344 -14.141 43.540 1.00 36.25 110 SER A N 1
ATOM 891 C CA . SER A 1 110 ? -10.975 -14.673 43.397 1.00 36.25 110 SER A CA 1
ATOM 892 C C . SER A 1 110 ? -10.568 -14.813 41.932 1.00 36.25 110 SER A C 1
ATOM 894 O O . SER A 1 110 ? -10.494 -15.911 41.401 1.00 36.25 110 SER A O 1
ATOM 896 N N . VAL A 1 111 ? -10.318 -13.680 41.271 1.00 37.38 111 VAL A N 1
ATOM 897 C CA . VAL A 1 111 ? -9.465 -13.616 40.068 1.00 37.38 111 VAL A CA 1
ATOM 898 C C . VAL A 1 111 ? -8.554 -12.390 40.199 1.00 37.38 111 VAL A C 1
ATOM 900 O O . VAL A 1 111 ? -8.541 -11.492 39.367 1.00 37.38 111 VAL A O 1
ATOM 903 N N . VAL A 1 112 ? -7.839 -12.301 41.320 1.00 39.22 112 VAL A N 1
ATOM 904 C CA . VAL A 1 112 ? -6.668 -11.430 41.472 1.00 39.22 112 VAL A CA 1
ATOM 905 C C . VAL A 1 112 ? -5.637 -12.255 42.228 1.00 39.22 112 VAL A C 1
ATOM 907 O O . VAL A 1 112 ? -5.763 -12.440 43.432 1.00 39.22 112 VAL A O 1
ATOM 910 N N . GLY A 1 113 ? -4.650 -12.773 41.503 1.00 39.88 113 GLY A N 1
ATOM 911 C CA . GLY A 1 113 ? -3.513 -13.487 42.081 1.00 39.88 113 GLY A CA 1
ATOM 912 C C . GLY A 1 113 ? -3.478 -14.959 41.703 1.00 39.88 113 GLY A C 1
ATOM 913 O O . GLY A 1 113 ? -3.917 -15.781 42.484 1.00 39.88 113 GLY A O 1
ATOM 914 N N . GLU A 1 114 ? -2.980 -15.249 40.500 1.00 37.59 114 GLU A N 1
ATOM 915 C CA . GLU A 1 114 ? -2.181 -16.437 40.141 1.00 37.59 114 GLU A CA 1
ATOM 916 C C . GLU A 1 114 ? -2.019 -16.455 38.614 1.00 37.59 114 GLU A C 1
ATOM 918 O O . GLU A 1 114 ? -2.686 -17.183 37.888 1.00 37.59 114 GLU A O 1
ATOM 923 N N . GLN A 1 115 ? -1.163 -15.568 38.106 1.00 32.81 115 GLN A N 1
ATOM 924 C CA . GLN A 1 115 ? -0.546 -15.703 36.781 1.00 32.81 115 GLN A CA 1
ATOM 925 C C . GLN A 1 115 ? 0.737 -14.866 36.754 1.00 32.81 115 GLN A C 1
ATOM 927 O O . GLN A 1 115 ? 0.929 -13.930 35.984 1.00 32.81 115 GLN A O 1
ATOM 932 N N . GLN A 1 116 ? 1.620 -15.200 37.685 1.00 40.41 116 GLN A N 1
ATOM 933 C CA . GLN A 1 116 ? 3.027 -14.843 37.664 1.00 40.41 116 GLN A CA 1
ATOM 934 C C . GLN A 1 116 ? 3.744 -16.178 37.886 1.00 40.41 116 GLN A C 1
ATOM 936 O O . GLN A 1 116 ? 3.329 -16.923 38.762 1.00 40.41 116 GLN A O 1
ATOM 941 N N . GLU A 1 117 ? 4.745 -16.484 37.056 1.00 39.38 117 GLU A N 1
ATOM 942 C CA . GLU A 1 117 ? 5.477 -17.767 36.972 1.00 39.38 117 GLU A CA 1
ATOM 943 C C . GLU A 1 117 ? 4.962 -18.817 35.970 1.00 39.38 117 GLU A C 1
ATOM 945 O O . GLU A 1 117 ? 4.733 -19.964 36.319 1.00 39.38 117 GLU A O 1
ATOM 950 N N . THR A 1 118 ? 4.893 -18.485 34.674 1.00 32.91 118 THR A N 1
ATOM 951 C CA . THR A 1 118 ? 5.306 -19.434 33.610 1.00 32.91 118 THR A CA 1
ATOM 952 C C . THR A 1 118 ? 5.642 -18.671 32.320 1.00 32.91 118 THR A C 1
ATOM 954 O O . THR A 1 118 ? 4.856 -18.635 31.380 1.00 32.91 118 THR A O 1
ATOM 957 N N . SER A 1 119 ? 6.782 -17.975 32.252 1.00 39.56 119 SER A N 1
ATOM 958 C CA . SER A 1 119 ? 7.237 -17.330 30.997 1.00 39.56 119 SER A CA 1
ATOM 959 C C . SER A 1 119 ? 8.759 -17.136 30.940 1.00 39.56 119 SER A C 1
ATOM 961 O O . SER A 1 119 ? 9.233 -16.072 30.552 1.00 39.56 119 SER A O 1
ATOM 963 N N . GLN A 1 120 ? 9.548 -18.137 31.345 1.00 42.66 120 GLN A N 1
ATOM 964 C CA . GLN A 1 120 ? 11.019 -18.058 31.256 1.00 42.66 120 GLN A CA 1
ATOM 965 C C . GLN A 1 120 ? 11.711 -19.285 30.640 1.00 42.66 120 GLN A C 1
ATOM 967 O O . GLN A 1 120 ? 12.916 -19.426 30.785 1.00 42.66 120 GLN A O 1
ATOM 972 N N . GLN A 1 121 ? 11.015 -20.144 29.885 1.00 41.66 121 GLN A N 1
ATOM 973 C CA . GLN A 1 121 ? 11.649 -21.339 29.289 1.00 41.66 121 GLN A CA 1
ATOM 974 C C . GLN A 1 121 ? 11.409 -21.552 27.785 1.00 41.66 121 GLN A C 1
ATOM 976 O O . GLN A 1 121 ? 11.496 -22.674 27.305 1.00 41.66 121 GLN A O 1
ATOM 981 N N . GLN A 1 122 ? 11.155 -20.496 27.004 1.00 39.78 122 GLN A N 1
ATOM 982 C CA . GLN A 1 122 ? 11.024 -20.621 25.536 1.00 39.78 122 GLN A CA 1
ATOM 983 C C . GLN A 1 122 ? 11.763 -19.533 24.736 1.00 39.78 122 GLN A C 1
ATOM 985 O O . GLN A 1 122 ? 11.356 -19.205 23.628 1.00 39.78 122 GLN A O 1
ATOM 990 N N . ASN A 1 123 ? 12.847 -18.956 25.269 1.00 43.84 123 ASN A N 1
ATOM 991 C CA . ASN A 1 123 ? 13.565 -17.863 24.590 1.00 43.84 123 ASN A CA 1
ATOM 992 C C . ASN A 1 123 ? 15.055 -18.130 24.302 1.00 43.84 123 ASN A C 1
ATOM 994 O O . ASN A 1 123 ? 15.793 -17.187 24.029 1.00 43.84 123 ASN A O 1
ATOM 998 N N . GLU A 1 124 ? 15.512 -19.386 24.346 1.00 44.66 124 GLU A N 1
ATOM 999 C CA . GLU A 1 124 ? 16.917 -19.715 24.035 1.00 44.66 124 GLU A CA 1
ATOM 1000 C C . GLU A 1 124 ? 17.128 -20.592 22.792 1.00 44.66 124 GLU A C 1
ATOM 1002 O O . GLU A 1 124 ? 18.216 -20.544 22.228 1.00 44.66 124 GLU A O 1
ATOM 1007 N N . GLU A 1 125 ? 16.114 -21.284 22.260 1.00 39.94 125 GLU A N 1
ATOM 1008 C CA . GLU A 1 125 ? 16.303 -22.117 21.053 1.00 39.94 125 GLU A CA 1
ATOM 1009 C C . GLU A 1 125 ? 15.994 -21.402 19.726 1.00 39.94 125 GLU A C 1
ATOM 1011 O O . GLU A 1 125 ? 16.555 -21.762 18.699 1.00 39.94 125 GLU A O 1
ATOM 1016 N N . ALA A 1 126 ? 15.221 -20.310 19.721 1.00 42.72 126 ALA A N 1
ATOM 1017 C CA . ALA A 1 126 ? 14.926 -19.559 18.489 1.00 42.72 126 ALA A CA 1
ATOM 1018 C C . ALA A 1 126 ? 16.018 -18.545 18.082 1.00 42.72 126 ALA A C 1
ATOM 1020 O O . ALA A 1 126 ? 15.883 -17.859 17.073 1.00 42.72 126 ALA A O 1
ATOM 1021 N N . LYS A 1 127 ? 17.097 -18.405 18.866 1.00 42.06 127 LYS A N 1
ATOM 1022 C CA . LYS A 1 127 ? 18.139 -17.380 18.648 1.00 42.06 127 LYS A CA 1
ATOM 1023 C C . LYS A 1 127 ? 19.445 -17.923 18.059 1.00 42.06 127 LYS A C 1
ATOM 1025 O O . LYS A 1 127 ? 20.368 -17.144 17.814 1.00 42.06 127 LYS A O 1
ATOM 1030 N N . ALA A 1 128 ? 19.533 -19.239 17.866 1.00 44.38 128 ALA A N 1
ATOM 1031 C CA . ALA A 1 128 ? 20.724 -19.906 17.346 1.00 44.38 128 ALA A CA 1
ATOM 1032 C C . ALA A 1 128 ? 20.649 -20.194 15.836 1.00 44.38 128 ALA A C 1
ATOM 1034 O O . ALA A 1 128 ? 21.690 -20.178 15.185 1.00 44.38 128 ALA A O 1
ATOM 1035 N N . GLU A 1 129 ? 19.456 -20.384 15.262 1.00 42.66 129 GLU A N 1
ATOM 1036 C CA . GLU A 1 129 ? 19.311 -20.666 13.821 1.00 42.66 129 GLU A CA 1
ATOM 1037 C C . GLU A 1 129 ? 19.345 -19.395 12.950 1.00 42.66 129 GLU A C 1
ATOM 1039 O O . GLU A 1 129 ? 19.920 -19.413 11.865 1.00 42.66 129 GLU A O 1
ATOM 1044 N N . ASP A 1 130 ? 18.870 -18.254 13.459 1.00 41.94 130 ASP A N 1
ATOM 1045 C CA . ASP A 1 130 ? 18.810 -16.988 12.698 1.00 41.94 130 ASP A CA 1
ATOM 1046 C C . ASP A 1 130 ? 20.197 -16.343 12.468 1.00 41.94 130 ASP A C 1
ATOM 1048 O O . ASP A 1 130 ? 20.404 -15.550 11.555 1.00 41.94 130 ASP A O 1
ATOM 1052 N N . LYS A 1 131 ? 21.207 -16.720 13.267 1.00 42.72 131 LYS A N 1
ATOM 1053 C CA . LYS A 1 131 ? 22.576 -16.188 13.131 1.00 42.72 131 LYS A CA 1
ATOM 1054 C C . LYS A 1 131 ? 23.444 -16.918 12.110 1.00 42.72 131 LYS A C 1
ATOM 1056 O O . LYS A 1 131 ? 24.459 -16.364 11.699 1.00 42.72 131 LYS A O 1
ATOM 1061 N N . GLN A 1 132 ? 23.093 -18.142 11.715 1.00 44.44 132 GLN A N 1
ATOM 1062 C CA . GLN A 1 132 ? 23.893 -18.902 10.748 1.00 44.44 132 GLN A CA 1
ATOM 1063 C C . GLN A 1 132 ? 23.472 -18.650 9.294 1.00 44.44 132 GLN A C 1
ATOM 1065 O O . GLN A 1 132 ? 24.319 -18.745 8.404 1.00 44.44 132 GLN A O 1
ATOM 1070 N N . GLU A 1 133 ? 22.216 -18.275 9.024 1.00 47.94 133 GLU A N 1
ATOM 1071 C CA . GLU A 1 133 ? 21.781 -17.940 7.659 1.00 47.94 133 GLU A CA 1
ATOM 1072 C C . GLU A 1 133 ? 22.145 -16.503 7.244 1.00 47.94 133 GLU A C 1
ATOM 1074 O O . GLU A 1 133 ? 22.592 -16.308 6.106 1.00 47.94 133 GLU A O 1
ATOM 1079 N N . GLU A 1 134 ? 22.072 -15.514 8.148 1.00 50.53 134 GLU A N 1
ATOM 1080 C CA . GLU A 1 134 ? 22.430 -14.116 7.841 1.00 50.53 134 GLU A CA 1
ATOM 1081 C C . GLU A 1 134 ? 23.897 -13.962 7.395 1.00 50.53 134 GLU A C 1
ATOM 1083 O O . GLU A 1 134 ? 24.143 -13.359 6.344 1.00 50.53 134 GLU A O 1
ATOM 1088 N N . GLU A 1 135 ? 24.861 -14.596 8.084 1.00 53.06 135 GLU A N 1
ATOM 1089 C CA . GLU A 1 135 ? 26.294 -14.529 7.725 1.00 53.06 135 GLU A CA 1
ATOM 1090 C C . GLU A 1 135 ? 26.577 -15.066 6.310 1.00 53.06 135 GLU A C 1
ATOM 1092 O O . GLU A 1 135 ? 27.455 -14.566 5.597 1.00 53.06 135 GLU A O 1
ATOM 1097 N N . THR A 1 136 ? 25.810 -16.060 5.848 1.00 59.28 136 THR A N 1
ATOM 1098 C CA . THR A 1 136 ? 25.986 -16.617 4.497 1.00 59.28 136 THR A CA 1
ATOM 1099 C C . THR A 1 136 ? 25.357 -15.749 3.409 1.00 59.28 136 THR A C 1
ATOM 1101 O O . THR A 1 136 ? 25.843 -15.740 2.271 1.00 59.28 136 THR A O 1
ATOM 1104 N N . SER A 1 137 ? 24.301 -15.001 3.737 1.00 64.81 137 SER A N 1
ATOM 1105 C CA . SER A 1 137 ? 23.613 -14.118 2.795 1.00 64.81 137 SER A CA 1
ATOM 1106 C C . SER A 1 137 ? 24.422 -12.844 2.529 1.00 64.81 137 SER A C 1
ATOM 1108 O O . SER A 1 137 ? 24.650 -12.495 1.366 1.00 64.81 137 SER A O 1
ATOM 1110 N N . GLU A 1 138 ? 24.980 -12.223 3.571 1.00 74.06 138 GLU A N 1
ATOM 1111 C CA . GLU A 1 138 ? 25.798 -11.012 3.452 1.00 74.06 138 GLU A CA 1
ATOM 1112 C C . GLU A 1 138 ? 27.120 -11.288 2.730 1.00 74.06 138 GLU A C 1
ATOM 1114 O O . GLU A 1 138 ? 27.512 -10.529 1.841 1.00 74.06 138 GLU A O 1
ATOM 1119 N N . ALA A 1 139 ? 27.769 -12.424 3.007 1.00 78.25 139 ALA A N 1
ATOM 1120 C CA . ALA A 1 139 ? 28.987 -12.831 2.305 1.00 78.25 139 ALA A CA 1
ATOM 1121 C C . ALA A 1 139 ? 28.748 -13.090 0.803 1.00 78.25 139 ALA A C 1
ATOM 1123 O O . ALA A 1 139 ? 29.596 -12.766 -0.038 1.00 78.25 139 ALA A O 1
ATOM 1124 N N . ARG A 1 140 ? 27.581 -13.639 0.431 1.00 76.00 140 ARG A N 1
ATOM 1125 C CA . ARG A 1 140 ? 27.191 -13.833 -0.979 1.00 76.00 14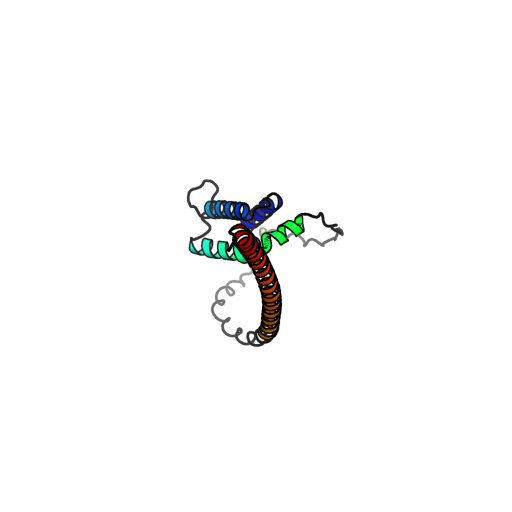0 ARG A CA 1
ATOM 1126 C C . ARG A 1 140 ? 26.909 -12.506 -1.674 1.00 76.00 140 ARG A C 1
ATOM 1128 O O . ARG A 1 140 ? 27.367 -12.312 -2.802 1.00 76.00 140 ARG A O 1
ATOM 1135 N N . VAL A 1 141 ? 26.214 -11.589 -1.001 1.00 84.88 141 VAL A N 1
ATOM 1136 C CA . VAL A 1 141 ? 25.948 -10.242 -1.524 1.00 84.88 141 VAL A CA 1
ATOM 1137 C C . VAL A 1 141 ? 27.257 -9.464 -1.682 1.00 84.88 141 VAL A C 1
ATOM 1139 O O . VAL A 1 141 ? 27.500 -8.911 -2.752 1.00 84.88 141 VAL A O 1
ATOM 1142 N N . ALA A 1 142 ? 28.159 -9.503 -0.699 1.00 87.56 142 ALA A N 1
ATOM 1143 C CA . ALA A 1 142 ? 29.462 -8.840 -0.770 1.00 87.56 142 ALA A CA 1
ATOM 1144 C C . ALA A 1 142 ? 30.328 -9.362 -1.932 1.00 87.56 142 ALA A C 1
ATOM 1146 O O . ALA A 1 142 ? 30.979 -8.579 -2.629 1.00 87.56 142 ALA A O 1
ATOM 1147 N N . LYS A 1 143 ? 30.298 -10.675 -2.197 1.00 89.25 143 LYS A N 1
ATOM 1148 C CA . LYS A 1 143 ? 30.999 -11.286 -3.337 1.00 89.25 143 LYS A CA 1
ATOM 1149 C C . LYS A 1 143 ? 30.380 -10.905 -4.688 1.00 89.25 143 LYS A C 1
ATOM 1151 O O . LYS A 1 143 ? 31.111 -10.680 -5.648 1.00 89.25 143 LYS A O 1
ATOM 1156 N N . ALA A 1 144 ? 29.053 -10.818 -4.776 1.00 87.94 144 ALA A N 1
ATOM 1157 C CA . ALA A 1 144 ? 28.373 -10.378 -5.995 1.00 87.94 144 ALA A CA 1
ATOM 1158 C C . ALA A 1 144 ? 28.636 -8.890 -6.288 1.00 87.94 144 ALA A C 1
ATOM 1160 O O . ALA A 1 144 ? 28.900 -8.516 -7.431 1.00 87.94 144 ALA A O 1
ATOM 1161 N N . VAL A 1 145 ? 28.629 -8.049 -5.249 1.00 92.00 145 VAL A N 1
ATOM 1162 C CA . VAL A 1 145 ? 28.916 -6.614 -5.363 1.00 92.00 145 VAL A CA 1
ATOM 1163 C C . VAL A 1 145 ? 30.371 -6.374 -5.770 1.00 92.00 145 VAL A C 1
ATOM 1165 O O . VAL A 1 145 ? 30.615 -5.562 -6.658 1.00 92.00 145 VAL A O 1
ATOM 1168 N N . SER A 1 146 ? 31.341 -7.095 -5.200 1.00 92.62 146 SER A N 1
ATOM 1169 C CA . SER A 1 146 ? 32.752 -6.928 -5.581 1.00 92.62 146 SER A CA 1
ATOM 1170 C C . SER A 1 146 ? 33.043 -7.382 -7.015 1.00 92.62 146 SER A C 1
ATOM 1172 O O . SER A 1 146 ? 33.811 -6.720 -7.713 1.00 92.62 146 SER A O 1
ATOM 1174 N N . ALA A 1 147 ? 32.381 -8.442 -7.494 1.00 92.62 147 ALA A N 1
ATOM 1175 C CA . ALA A 1 147 ? 32.478 -8.875 -8.888 1.00 92.62 147 ALA A CA 1
ATOM 1176 C C . ALA A 1 147 ? 31.927 -7.817 -9.864 1.00 92.62 147 ALA A C 1
ATOM 1178 O O . ALA A 1 147 ? 32.589 -7.490 -10.849 1.00 92.62 147 ALA A O 1
ATOM 1179 N N . LEU A 1 148 ? 30.765 -7.227 -9.558 1.00 93.44 148 LEU A N 1
ATOM 1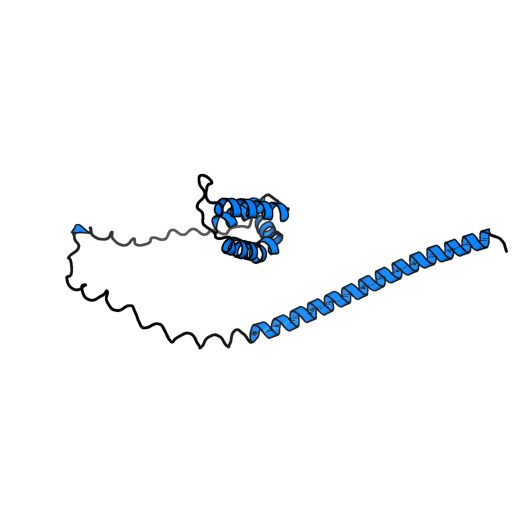180 C CA . LEU A 1 148 ? 30.189 -6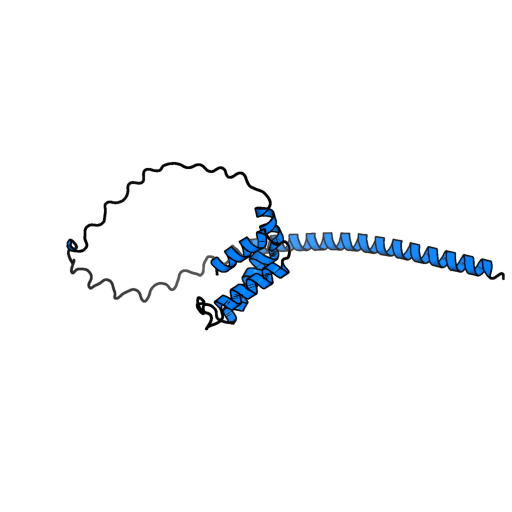.144 -10.364 1.00 93.44 148 LEU A CA 1
ATOM 1181 C C . LEU A 1 148 ? 31.049 -4.876 -10.340 1.00 93.44 148 LEU A C 1
ATOM 1183 O O . LEU A 1 148 ? 31.198 -4.217 -11.367 1.00 93.44 148 LEU A O 1
ATOM 1187 N N . LEU A 1 149 ? 31.633 -4.533 -9.189 1.00 93.88 149 LEU A N 1
ATOM 1188 C CA . LEU A 1 149 ? 32.538 -3.387 -9.078 1.00 93.88 149 LEU A CA 1
ATOM 1189 C C . LEU A 1 149 ? 33.799 -3.576 -9.929 1.00 93.88 149 LEU A C 1
ATOM 1191 O O . LEU A 1 149 ? 34.213 -2.626 -10.587 1.00 93.88 149 LEU A O 1
ATOM 1195 N N . ALA A 1 150 ? 34.365 -4.786 -9.969 1.00 95.44 150 ALA A N 1
ATOM 1196 C CA . ALA A 1 150 ? 35.528 -5.101 -10.800 1.00 95.44 150 ALA A CA 1
ATOM 1197 C C . ALA A 1 150 ? 35.208 -5.070 -12.306 1.00 95.44 150 ALA A C 1
ATOM 1199 O O . ALA A 1 150 ? 36.012 -4.607 -13.116 1.00 95.44 150 ALA A O 1
ATOM 1200 N N . GLU A 1 151 ? 34.019 -5.532 -12.700 1.00 94.94 151 GLU A N 1
ATOM 1201 C CA . GLU A 1 151 ? 33.559 -5.428 -14.088 1.00 94.94 151 GLU A CA 1
ATOM 1202 C C . GLU A 1 151 ? 33.381 -3.960 -14.497 1.00 94.94 151 GLU A C 1
ATOM 1204 O O . GLU A 1 151 ? 33.879 -3.526 -15.539 1.00 94.94 151 GLU A O 1
ATOM 1209 N N . LYS A 1 152 ? 32.728 -3.166 -13.641 1.00 94.94 152 LYS A N 1
ATOM 1210 C CA . LYS A 1 152 ? 32.473 -1.746 -13.905 1.00 94.94 152 LYS A CA 1
ATOM 1211 C C . LYS A 1 152 ? 33.739 -0.898 -13.869 1.00 94.94 152 LYS A C 1
ATOM 1213 O O . LYS A 1 152 ? 33.835 0.045 -14.654 1.00 94.94 152 LYS A O 1
ATOM 1218 N N . SER A 1 153 ? 34.717 -1.222 -13.022 1.00 95.31 153 SER A N 1
ATOM 1219 C CA . SER A 1 153 ? 36.008 -0.527 -13.022 1.00 95.31 153 SER A CA 1
ATOM 1220 C C . SER A 1 153 ? 36.766 -0.775 -14.323 1.00 95.31 153 SER A C 1
ATOM 1222 O O . SER A 1 153 ? 37.265 0.176 -14.917 1.00 95.31 153 SER A O 1
ATOM 1224 N N . LYS A 1 154 ? 36.767 -2.017 -14.823 1.00 96.06 154 LYS A N 1
ATOM 1225 C CA . LYS A 1 154 ? 37.400 -2.362 -16.101 1.00 96.06 154 LYS A CA 1
ATOM 1226 C C . LYS A 1 154 ? 36.741 -1.651 -17.287 1.00 96.06 154 LYS A C 1
ATOM 1228 O O . LYS A 1 154 ? 37.428 -1.098 -18.138 1.00 96.06 154 LYS A O 1
ATOM 1233 N N . GLU A 1 155 ? 35.409 -1.607 -17.323 1.00 96.00 155 GLU A N 1
ATOM 1234 C CA . GLU A 1 155 ? 34.666 -0.880 -18.362 1.00 96.00 155 GLU A CA 1
ATOM 1235 C C . GLU A 1 155 ? 34.997 0.627 -18.353 1.00 96.00 155 GLU A C 1
ATOM 1237 O O . GLU A 1 155 ? 35.141 1.259 -19.406 1.00 96.00 155 GLU A O 1
ATOM 1242 N N . LEU A 1 156 ? 35.156 1.206 -17.158 1.00 95.88 156 LEU A N 1
ATOM 1243 C CA . LEU A 1 156 ? 35.543 2.604 -16.990 1.00 95.88 156 LEU A CA 1
ATOM 1244 C C . LEU A 1 156 ? 36.979 2.858 -17.472 1.00 95.88 156 LEU A C 1
ATOM 1246 O O . LEU A 1 156 ? 37.210 3.844 -18.175 1.00 95.88 156 LEU A O 1
ATOM 1250 N N . GLU A 1 157 ? 37.920 1.977 -17.128 1.00 95.62 157 GLU A N 1
ATOM 1251 C CA . GLU A 1 157 ? 39.316 2.037 -17.576 1.00 95.62 157 GLU A CA 1
ATOM 1252 C C . GLU A 1 157 ? 39.415 1.959 -19.102 1.00 95.62 157 GLU A C 1
ATOM 1254 O O . GLU A 1 157 ? 40.033 2.829 -19.714 1.00 95.62 157 GLU A O 1
ATOM 1259 N N . ASP A 1 158 ? 38.714 1.016 -19.737 1.00 96.56 158 ASP A N 1
ATOM 1260 C CA . ASP A 1 158 ? 38.676 0.889 -21.199 1.00 96.56 158 ASP A CA 1
ATOM 1261 C C . ASP A 1 158 ? 38.092 2.148 -21.865 1.00 96.56 158 ASP A C 1
ATOM 1263 O O . ASP A 1 158 ? 38.557 2.600 -22.918 1.00 96.56 158 ASP A O 1
ATOM 1267 N N . SER A 1 159 ? 37.067 2.751 -21.254 1.00 95.25 159 SER A N 1
ATOM 1268 C CA . SER A 1 159 ? 36.470 4.006 -21.725 1.00 95.25 159 SER A CA 1
ATOM 1269 C C . SER A 1 159 ? 37.432 5.190 -21.587 1.00 95.25 159 SER A C 1
ATOM 1271 O O . SER A 1 159 ? 37.533 6.024 -22.495 1.00 95.25 159 SER A O 1
ATOM 1273 N N . MET A 1 160 ? 38.171 5.267 -20.477 1.00 95.50 160 MET A N 1
ATOM 1274 C CA . MET A 1 160 ? 39.194 6.292 -20.269 1.00 95.50 160 MET A CA 1
ATOM 1275 C C .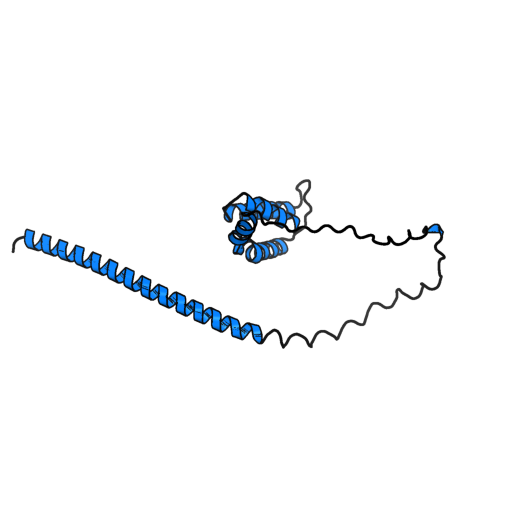 MET A 1 160 ? 40.361 6.122 -21.236 1.00 95.50 160 MET A C 1
ATOM 1277 O O . MET A 1 160 ? 40.769 7.111 -21.847 1.00 95.50 160 MET A O 1
ATOM 1281 N N . GLN A 1 161 ? 40.835 4.895 -21.443 1.00 95.69 161 GLN A N 1
ATOM 1282 C CA . GLN A 1 161 ? 41.931 4.601 -22.360 1.00 95.69 161 GLN A CA 1
ATOM 1283 C C . GLN A 1 161 ? 41.571 5.005 -23.791 1.00 95.69 161 GLN A C 1
ATOM 1285 O O . GLN A 1 161 ? 42.304 5.768 -24.414 1.00 95.69 161 GLN A O 1
ATOM 1290 N N . LYS A 1 162 ? 40.370 4.648 -24.267 1.00 95.19 162 LYS A N 1
ATOM 1291 C CA . LYS A 1 162 ? 39.872 5.094 -25.582 1.00 95.19 162 LYS A CA 1
ATOM 1292 C C . LYS A 1 162 ? 39.838 6.617 -25.706 1.00 95.19 162 LYS A C 1
ATOM 1294 O O . LYS A 1 162 ? 40.202 7.165 -26.745 1.00 95.19 162 LYS A O 1
ATOM 1299 N N . LYS A 1 163 ? 39.408 7.331 -24.659 1.00 94.25 163 LYS A N 1
ATOM 1300 C CA . LYS A 1 163 ? 39.407 8.805 -24.662 1.00 94.25 163 LYS A CA 1
ATOM 1301 C C . LYS A 1 163 ? 40.821 9.383 -24.685 1.00 94.25 163 LYS A C 1
ATOM 1303 O O . LYS A 1 163 ? 41.023 10.413 -25.331 1.00 94.25 163 LYS A O 1
ATOM 1308 N N . LEU A 1 164 ? 41.772 8.761 -23.992 1.00 94.56 164 LEU A N 1
ATOM 1309 C CA . LEU A 1 164 ? 43.179 9.157 -24.029 1.00 94.56 164 LEU A CA 1
ATOM 1310 C C . LEU A 1 164 ? 43.777 8.922 -25.414 1.00 94.56 164 LEU A C 1
ATOM 1312 O O . LEU A 1 164 ? 44.377 9.849 -25.948 1.00 94.56 164 LEU A O 1
ATOM 1316 N N . ASP A 1 165 ? 43.516 7.776 -26.038 1.00 94.44 165 ASP A N 1
ATOM 1317 C CA . ASP A 1 165 ? 44.003 7.464 -27.385 1.00 94.44 165 ASP A CA 1
ATOM 1318 C C . ASP A 1 165 ? 43.449 8.453 -28.420 1.00 94.44 165 ASP A C 1
ATOM 1320 O O . ASP A 1 165 ? 44.194 8.993 -29.237 1.00 94.44 165 ASP A O 1
ATOM 1324 N N . ILE A 1 166 ? 42.155 8.790 -28.343 1.00 93.50 166 ILE A N 1
ATOM 1325 C CA . ILE A 1 166 ? 41.551 9.821 -29.203 1.00 93.50 166 ILE A CA 1
ATOM 1326 C C . ILE A 1 166 ? 42.251 11.169 -28.998 1.00 93.50 166 ILE A C 1
ATOM 1328 O O . ILE A 1 166 ? 42.602 11.843 -29.971 1.00 93.50 166 ILE A O 1
ATOM 1332 N N . LYS A 1 167 ? 42.474 11.583 -27.745 1.00 92.50 167 LYS A N 1
ATOM 1333 C CA . LYS A 1 167 ? 43.154 12.851 -27.447 1.00 92.50 167 LYS A CA 1
ATOM 1334 C C . LYS A 1 167 ? 44.605 12.843 -27.918 1.00 92.50 167 LYS A C 1
ATOM 1336 O O . LYS A 1 167 ? 45.039 13.839 -28.489 1.00 92.50 167 LYS A O 1
ATOM 1341 N N . MET A 1 168 ? 45.327 11.745 -27.728 1.00 92.19 168 MET A N 1
ATOM 1342 C CA . MET A 1 168 ? 46.722 11.598 -28.133 1.00 92.19 168 MET A CA 1
ATOM 1343 C C . MET A 1 168 ? 46.854 11.639 -29.655 1.00 92.19 168 MET A C 1
ATOM 1345 O O . MET A 1 168 ? 47.646 12.426 -30.166 1.00 92.19 168 MET A O 1
ATOM 1349 N N . ASN A 1 169 ? 45.979 10.938 -30.378 1.00 89.81 169 ASN A N 1
ATOM 1350 C CA . ASN A 1 169 ? 45.896 11.014 -31.838 1.00 89.81 169 ASN A CA 1
ATOM 1351 C C . ASN A 1 169 ? 45.531 12.426 -32.322 1.00 89.81 169 ASN A C 1
ATOM 1353 O O . ASN A 1 169 ? 46.088 12.911 -33.303 1.00 89.81 169 ASN A O 1
ATOM 1357 N N . THR A 1 170 ? 44.642 13.130 -31.613 1.00 89.12 170 THR A N 1
ATOM 1358 C CA . THR A 1 170 ? 44.284 14.521 -31.945 1.00 89.12 170 THR A CA 1
ATOM 1359 C C . THR A 1 170 ? 45.464 15.469 -31.732 1.00 89.12 170 THR A C 1
ATOM 1361 O O . THR A 1 170 ? 45.692 16.365 -32.543 1.00 89.12 170 THR A O 1
ATOM 1364 N N . ILE A 1 171 ? 46.223 15.289 -30.648 1.00 89.56 171 ILE A N 1
ATOM 1365 C CA . ILE A 1 171 ? 47.429 16.076 -30.371 1.00 89.56 171 ILE A CA 1
ATOM 1366 C C . ILE A 1 171 ? 48.494 15.777 -31.422 1.00 89.56 171 ILE A C 1
ATOM 1368 O O . ILE A 1 171 ? 49.080 16.713 -31.948 1.00 89.56 171 ILE A O 1
ATOM 1372 N N . GLN A 1 172 ? 48.702 14.511 -31.779 1.00 87.88 172 GLN A N 1
ATOM 1373 C CA . GLN A 1 172 ? 49.689 14.104 -32.775 1.00 87.88 172 GLN A CA 1
ATOM 1374 C C . GLN A 1 172 ? 49.337 14.623 -34.176 1.00 87.88 172 GLN A C 1
ATOM 1376 O O . GLN A 1 172 ? 50.211 15.135 -34.871 1.00 87.88 172 GLN A O 1
ATOM 1381 N N . ALA A 1 173 ? 48.056 14.599 -34.558 1.00 85.50 173 ALA A N 1
ATOM 1382 C CA . ALA A 1 173 ? 47.574 15.212 -35.797 1.00 85.50 173 ALA A CA 1
ATOM 1383 C C . ALA A 1 173 ? 47.766 16.737 -35.802 1.00 85.50 173 ALA A C 1
ATOM 1385 O O . ALA A 1 173 ? 48.167 17.309 -36.815 1.00 85.50 173 ALA A O 1
ATOM 1386 N N . LYS A 1 174 ? 47.534 17.406 -34.663 1.00 86.31 174 LYS A N 1
ATOM 1387 C CA . LYS A 1 174 ? 47.818 18.840 -34.516 1.00 86.31 174 LYS A CA 1
ATOM 1388 C C . LYS A 1 174 ? 49.317 19.135 -34.560 1.00 86.31 174 LYS A C 1
ATOM 1390 O O . LYS A 1 174 ? 49.696 20.105 -35.197 1.00 86.31 174 LYS A O 1
ATOM 1395 N N . LEU A 1 175 ? 50.159 18.304 -33.945 1.00 79.69 175 LEU A N 1
ATOM 1396 C CA . LEU A 1 175 ? 51.617 18.457 -33.972 1.00 79.69 175 LEU A CA 1
ATOM 1397 C C . LEU A 1 175 ? 52.168 18.287 -35.394 1.00 79.69 175 LEU A C 1
ATOM 1399 O O . LEU A 1 175 ? 52.955 19.111 -35.840 1.00 79.69 175 LEU A O 1
ATOM 1403 N N . ALA A 1 176 ? 51.699 17.273 -36.129 1.00 77.81 176 ALA A N 1
ATOM 1404 C CA . ALA A 1 176 ? 52.071 17.046 -37.525 1.00 77.81 176 ALA A CA 1
ATOM 1405 C C . ALA A 1 176 ? 51.592 18.179 -38.453 1.00 77.81 176 ALA A C 1
ATOM 1407 O O . ALA A 1 176 ? 52.292 18.546 -39.392 1.00 77.81 176 ALA A O 1
ATOM 1408 N N . GLY A 1 177 ? 50.424 18.768 -38.172 1.00 73.75 177 GLY A N 1
ATOM 1409 C CA . GLY A 1 177 ? 49.918 19.943 -38.889 1.00 73.75 177 GLY A CA 1
ATOM 1410 C C . GLY A 1 177 ? 50.632 21.258 -38.548 1.00 73.75 177 GLY A C 1
ATOM 1411 O O . GLY A 1 177 ? 50.489 22.223 -39.293 1.00 73.75 177 GLY A O 1
ATOM 1412 N N . LEU A 1 178 ? 51.392 21.306 -37.447 1.00 70.69 178 LEU A N 1
ATOM 1413 C CA . LEU A 1 178 ? 52.147 22.482 -36.997 1.00 70.69 178 LEU A CA 1
ATOM 1414 C C . LEU A 1 178 ? 53.623 22.487 -37.431 1.00 70.69 178 LEU A C 1
ATOM 1416 O O . LEU A 1 178 ? 54.311 23.448 -37.107 1.00 70.69 178 LEU A O 1
ATOM 1420 N N . GLY A 1 179 ? 54.073 21.484 -38.198 1.00 61.69 179 GLY A N 1
ATOM 1421 C CA . GLY A 1 179 ? 55.295 21.537 -39.012 1.00 61.69 179 GLY A CA 1
ATOM 1422 C C . GLY A 1 179 ? 56.537 22.101 -38.313 1.00 61.69 179 GLY A C 1
ATOM 1423 O O . GLY A 1 179 ? 56.951 23.221 -38.611 1.00 61.69 179 GLY A O 1
ATOM 1424 N N . LEU A 1 180 ? 57.138 21.294 -37.437 1.00 47.88 180 LEU A N 1
ATOM 1425 C CA . LEU A 1 180 ? 58.557 21.349 -37.068 1.00 47.88 180 LEU A CA 1
ATOM 1426 C C . LEU A 1 180 ? 59.218 20.050 -37.529 1.00 47.88 180 LEU A C 1
ATOM 1428 O O . LEU A 1 180 ? 58.603 18.984 -37.292 1.00 47.88 180 LEU A O 1
#

Nearest PDB structures (foldseek):
  7sqc-assembly1_2P  TM=6.284E-01  e=3.910E-04  Chlamydomonas reinhardtii
  7n6g-assembly1_5I  TM=4.863E-01  e=1.180E-04  Chlamydomonas reinhardtii
  7n6g-assembly1_5E  TM=4.291E-01  e=1.617E-04  Chlamydomonas reinhardtii
  7sqc-assembly1_2L  TM=4.226E-01  e=2.217E-04  Chlamydomonas reinhardtii

Mean predicted aligned error: 20.19 Å

pLDDT: mean 76.71, std 18.67, range [32.81, 96.56]

Foldseek 3Di:
DVVLVVVLLVVLLVDPDLVVSLVSSVVVLVQQCDDPDVVHDNDDDPVRSVVVSVVCCVPDSVCSVVSNVVPPDDDDDPDDDDDDPDPDDDDDDDPVPDDPPVPPPPDPDDPDDDDDDDDDPPPPPVPPPVVVVVVVVVVVVVVVVVVVVVVVVVVVVVVVVVVVVVVVVVVVVVVVVVPD